Protein AF-A0A2E0SVT3-F1 (afdb_monomer_lite)

Secondary structure (DSSP, 8-state):
-HHHHHHHHHHHHHHHHHHHHHHHTT--HHHHHHHHTTT-TTSHHHHHHTT-SS--HHHHHHTTTT--HHHHHHHHHHHHHHHHHHHHT--HHHHHHHHHHHHHHHHHHHHHHHHHHHHHHHHHHHHHHHHHHHHHHHHHTT--HHHHHHHSHHHHHHHHHHHHHHHHHHHHHHHHHHHHHTS-S-TTHHHHHHHHHHHTT--HHHHHHHHHHHHHHTT----HHHHHHHHHHHHHHT--GGGG--

Radius of gyration: 25.55 Å; chains: 1; bounding box: 57×50×75 Å

Structure (mmCIF, N/CA/C/O backbone):
data_AF-A0A2E0SVT3-F1
#
_entry.id   AF-A0A2E0SVT3-F1
#
loop_
_atom_site.group_PDB
_atom_site.id
_atom_site.type_symbol
_atom_site.label_atom_id
_atom_site.label_alt_id
_atom_site.label_comp_id
_atom_site.label_asym_id
_atom_site.label_entity_id
_atom_site.label_seq_id
_atom_site.pdbx_PDB_ins_code
_atom_site.Cartn_x
_atom_site.Cartn_y
_atom_site.Cartn_z
_atom_site.occupancy
_atom_site.B_iso_or_equiv
_atom_site.auth_seq_id
_atom_site.auth_comp_id
_atom_site.auth_asym_id
_atom_site.auth_atom_id
_atom_site.pdbx_PDB_model_num
ATOM 1 N N . MET A 1 1 ? 10.324 8.791 -13.313 1.00 50.69 1 MET A N 1
ATOM 2 C CA . MET A 1 1 ? 9.414 7.624 -13.263 1.00 50.69 1 MET A CA 1
ATOM 3 C C . MET A 1 1 ? 9.771 6.632 -12.160 1.00 50.69 1 MET A C 1
ATOM 5 O O . MET A 1 1 ? 9.102 6.710 -11.150 1.00 50.69 1 MET A O 1
ATOM 9 N N . VAL A 1 2 ? 10.780 5.748 -12.261 1.00 57.44 2 VAL A N 1
ATOM 10 C CA . VAL A 1 2 ? 11.063 4.773 -11.163 1.00 57.44 2 VAL A CA 1
ATOM 11 C C . VAL A 1 2 ? 11.558 5.462 -9.882 1.00 57.44 2 VAL A C 1
ATOM 13 O O . VAL A 1 2 ? 11.079 5.162 -8.802 1.00 57.44 2 VAL A O 1
ATOM 16 N N . THR A 1 3 ? 12.434 6.458 -10.006 1.00 61.28 3 THR A N 1
ATOM 17 C CA . THR A 1 3 ? 12.959 7.224 -8.861 1.00 61.28 3 THR A CA 1
ATOM 18 C C . THR A 1 3 ? 11.880 8.058 -8.156 1.00 61.28 3 THR A C 1
ATOM 20 O O . THR A 1 3 ? 11.953 8.276 -6.954 1.00 61.28 3 THR A O 1
ATOM 23 N N . GLU A 1 4 ? 10.863 8.506 -8.900 1.00 69.62 4 GLU A N 1
ATOM 24 C CA . GLU A 1 4 ? 9.715 9.240 -8.343 1.00 69.62 4 GLU A CA 1
ATOM 25 C C . GLU A 1 4 ? 8.746 8.298 -7.621 1.00 69.62 4 GLU A C 1
ATOM 27 O O . GLU A 1 4 ? 8.218 8.664 -6.576 1.00 69.62 4 GLU A O 1
ATOM 32 N N . ALA A 1 5 ? 8.551 7.078 -8.135 1.00 72.19 5 ALA A N 1
ATOM 33 C CA . ALA A 1 5 ? 7.704 6.074 -7.496 1.00 72.19 5 ALA A CA 1
ATOM 34 C C . ALA A 1 5 ? 8.259 5.674 -6.118 1.00 72.19 5 ALA A C 1
ATOM 36 O O . ALA A 1 5 ? 7.537 5.796 -5.127 1.00 72.19 5 ALA A O 1
ATOM 37 N N . GLY A 1 6 ? 9.552 5.346 -6.026 1.00 79.00 6 GLY A N 1
ATOM 38 C CA . GLY A 1 6 ? 10.167 4.907 -4.769 1.00 79.00 6 GLY A CA 1
ATOM 39 C C . GLY A 1 6 ? 10.184 6.00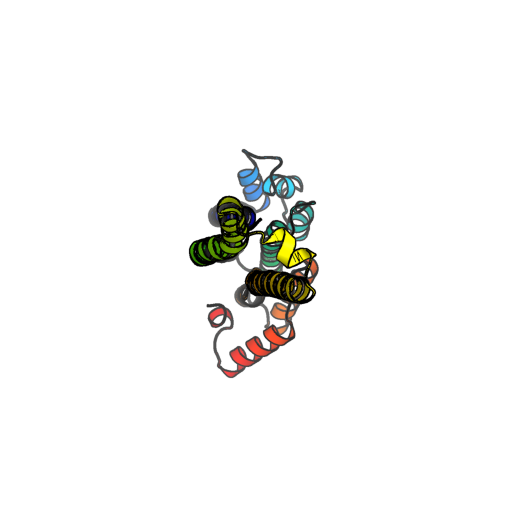3 -3.708 1.00 79.00 6 GLY A C 1
ATOM 40 O O . GLY A 1 6 ? 9.830 5.759 -2.557 1.00 79.00 6 GLY A O 1
ATOM 41 N N . ALA A 1 7 ? 10.498 7.240 -4.111 1.00 84.75 7 ALA A N 1
ATOM 42 C CA . ALA A 1 7 ? 10.434 8.399 -3.222 1.00 84.75 7 ALA A CA 1
ATOM 43 C C . ALA A 1 7 ? 9.003 8.670 -2.727 1.00 84.75 7 ALA A C 1
ATOM 45 O O . ALA A 1 7 ? 8.804 9.012 -1.563 1.00 84.75 7 ALA A O 1
ATOM 46 N N . SER A 1 8 ? 7.996 8.485 -3.589 1.00 86.88 8 SER A N 1
ATOM 47 C CA . SER A 1 8 ? 6.601 8.632 -3.180 1.00 86.88 8 SER A CA 1
ATOM 48 C C . SER A 1 8 ? 6.160 7.541 -2.201 1.00 86.88 8 SER A C 1
ATOM 50 O O . SER A 1 8 ? 5.435 7.836 -1.256 1.00 86.88 8 SER A O 1
ATOM 52 N N . LEU A 1 9 ? 6.607 6.293 -2.377 1.00 88.56 9 LEU A N 1
ATOM 53 C CA . LEU A 1 9 ? 6.302 5.191 -1.461 1.00 88.56 9 LEU A CA 1
ATOM 54 C C . LEU A 1 9 ? 6.908 5.423 -0.075 1.00 88.56 9 LEU A C 1
ATOM 56 O O . LEU A 1 9 ? 6.194 5.260 0.911 1.00 88.56 9 LEU A O 1
ATOM 60 N N . ASP A 1 10 ? 8.166 5.871 -0.002 1.00 90.75 10 ASP A N 1
ATOM 61 C CA . ASP A 1 10 ? 8.808 6.249 1.265 1.00 90.75 10 ASP A CA 1
ATOM 62 C C . ASP A 1 10 ? 8.031 7.382 1.965 1.00 90.75 10 ASP A C 1
ATOM 64 O O . ASP A 1 10 ? 7.743 7.288 3.158 1.00 90.75 10 ASP A O 1
ATOM 68 N N . ALA A 1 1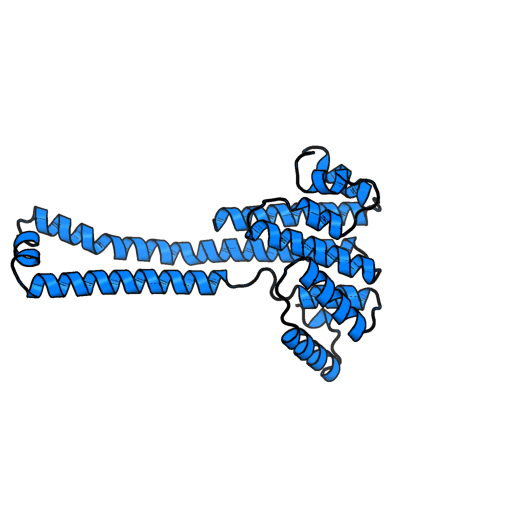1 ? 7.608 8.416 1.227 1.00 91.62 11 ALA A N 1
ATOM 69 C CA . ALA A 1 11 ? 6.821 9.516 1.792 1.00 91.62 11 ALA A CA 1
ATOM 70 C C . ALA A 1 11 ? 5.446 9.055 2.315 1.00 91.62 11 ALA A C 1
ATOM 72 O O . ALA A 1 11 ? 4.990 9.494 3.372 1.00 91.62 11 ALA A O 1
ATOM 73 N N . HIS A 1 12 ? 4.776 8.148 1.597 1.00 93.06 12 HIS A N 1
ATOM 74 C CA . HIS A 1 12 ? 3.520 7.554 2.056 1.00 93.06 12 HIS A CA 1
ATOM 75 C C . HIS A 1 12 ? 3.726 6.641 3.270 1.00 93.06 12 HIS A C 1
ATOM 77 O O . HIS A 1 12 ? 2.900 6.666 4.180 1.00 93.06 12 HIS A O 1
ATOM 83 N N . ALA A 1 13 ? 4.813 5.868 3.313 1.00 94.12 13 ALA A N 1
ATOM 84 C CA . ALA A 1 13 ? 5.158 5.042 4.463 1.00 94.12 13 ALA A CA 1
ATOM 85 C C . ALA A 1 13 ? 5.383 5.894 5.717 1.00 94.12 13 ALA A C 1
ATOM 87 O O . ALA A 1 13 ? 4.801 5.595 6.757 1.00 94.12 13 ALA A O 1
ATOM 88 N N . GLU A 1 14 ? 6.150 6.983 5.608 1.00 95.38 14 GLU A N 1
ATOM 89 C CA . GLU A 1 14 ? 6.385 7.912 6.719 1.00 95.38 14 GLU A CA 1
ATOM 90 C C . GLU A 1 14 ? 5.072 8.535 7.214 1.00 95.38 14 GLU A C 1
ATOM 92 O O . GLU A 1 14 ? 4.810 8.587 8.416 1.00 95.38 14 GLU A O 1
ATOM 97 N N . LEU A 1 15 ? 4.207 8.971 6.292 1.00 96.00 15 LEU A N 1
ATOM 98 C CA . LEU A 1 15 ? 2.899 9.521 6.638 1.00 96.00 15 LEU A CA 1
ATOM 99 C C . LEU A 1 15 ? 2.044 8.510 7.418 1.00 96.00 15 LEU A C 1
ATOM 101 O O . LEU A 1 15 ? 1.464 8.856 8.449 1.00 96.00 15 LEU A O 1
ATOM 105 N N . VAL A 1 16 ? 1.948 7.274 6.919 1.00 96.56 16 VAL A N 1
ATOM 106 C CA . VAL A 1 16 ? 1.142 6.208 7.532 1.00 96.56 16 VAL A CA 1
ATOM 107 C C . VAL A 1 16 ? 1.723 5.786 8.883 1.00 96.56 16 VAL A C 1
ATOM 109 O O . VAL A 1 16 ? 0.965 5.570 9.827 1.00 96.56 16 VAL A O 1
ATOM 112 N N . GLU A 1 17 ? 3.047 5.726 9.012 1.00 97.25 17 GLU A N 1
ATOM 113 C CA . GLU A 1 17 ? 3.732 5.450 10.276 1.00 97.25 17 GLU A CA 1
ATOM 114 C C . GLU A 1 17 ? 3.447 6.532 11.316 1.00 97.25 17 GLU A C 1
ATOM 116 O O . GLU A 1 17 ? 3.012 6.225 12.424 1.00 97.25 17 GLU A O 1
ATOM 121 N N . ARG A 1 18 ? 3.625 7.809 10.963 1.00 97.38 18 ARG A N 1
ATOM 122 C CA . ARG A 1 18 ? 3.340 8.919 11.881 1.00 97.38 18 ARG A CA 1
ATOM 123 C C . ARG A 1 18 ? 1.870 8.925 12.297 1.00 97.38 18 ARG A C 1
ATOM 125 O O . ARG A 1 18 ? 1.566 9.173 13.460 1.00 97.38 18 ARG A O 1
ATOM 132 N N . LEU A 1 19 ? 0.958 8.604 11.378 1.00 97.12 19 LEU A N 1
ATOM 133 C CA . LEU A 1 19 ? -0.459 8.431 11.691 1.00 97.12 19 LEU A CA 1
ATOM 134 C C . LEU A 1 19 ? -0.691 7.293 12.690 1.00 97.12 19 LEU A C 1
ATOM 136 O O . LEU A 1 19 ? -1.421 7.485 13.660 1.00 97.12 19 LEU A O 1
ATOM 140 N N . ALA A 1 20 ? -0.060 6.136 12.482 1.00 97.06 20 ALA A N 1
ATOM 141 C CA . ALA A 1 20 ? -0.138 5.006 13.400 1.00 97.06 20 ALA A CA 1
ATOM 142 C C . ALA A 1 20 ? 0.357 5.384 14.804 1.00 97.06 20 ALA A C 1
ATOM 144 O O . ALA A 1 20 ? -0.358 5.145 15.775 1.00 97.06 20 ALA A O 1
ATOM 145 N N . VAL A 1 21 ? 1.507 6.060 14.899 1.00 98.06 21 VAL A N 1
ATOM 146 C CA . VAL A 1 21 ? 2.092 6.539 16.164 1.00 98.06 21 VAL A CA 1
ATOM 147 C C . VAL A 1 21 ? 1.150 7.497 16.898 1.00 98.06 21 VAL A C 1
ATOM 149 O O . VAL A 1 21 ? 0.951 7.368 18.104 1.00 98.06 21 VAL A O 1
ATOM 152 N N . LEU A 1 22 ? 0.527 8.445 16.192 1.00 97.19 22 LEU A N 1
ATOM 153 C CA . LEU A 1 22 ? -0.417 9.384 16.808 1.00 97.19 22 LEU A CA 1
ATOM 154 C C . LEU A 1 22 ? -1.678 8.676 17.325 1.00 97.19 22 LEU A C 1
ATOM 156 O O . LEU A 1 22 ? -2.169 8.997 18.408 1.00 97.19 22 LEU A O 1
ATOM 160 N N . LEU A 1 23 ? -2.198 7.702 16.576 1.00 96.25 23 LEU A N 1
ATOM 161 C CA . LEU A 1 23 ? -3.344 6.898 17.009 1.00 96.25 23 LEU A CA 1
ATOM 162 C C . LEU A 1 23 ? -2.990 6.006 18.206 1.00 96.25 23 LEU A C 1
ATOM 164 O O . LEU A 1 23 ? -3.800 5.864 19.120 1.00 96.25 23 LEU A O 1
ATOM 168 N N . GLU A 1 24 ? -1.784 5.438 18.229 1.00 96.12 24 GLU A N 1
ATOM 169 C CA . GLU A 1 24 ? -1.269 4.651 19.354 1.00 96.12 24 GLU A CA 1
ATOM 170 C C . GLU A 1 24 ? -1.084 5.508 20.612 1.00 96.12 24 GLU A C 1
ATOM 172 O O . GLU A 1 24 ? -1.413 5.077 21.715 1.00 96.12 24 GLU A O 1
ATOM 177 N N . ALA A 1 25 ? -0.673 6.768 20.443 1.00 96.62 25 ALA A N 1
ATOM 178 C CA . ALA A 1 25 ? -0.637 7.769 21.508 1.00 96.62 25 ALA A CA 1
ATOM 179 C C . ALA A 1 25 ? -2.037 8.218 21.988 1.00 96.62 25 ALA A C 1
ATOM 181 O O . ALA A 1 25 ? -2.144 9.036 22.903 1.00 96.62 25 ALA A O 1
ATOM 182 N N . GLY A 1 26 ? -3.116 7.694 21.395 1.00 94.88 26 GLY A N 1
ATOM 183 C CA . GLY A 1 26 ? -4.496 7.936 21.812 1.00 94.88 26 GLY A CA 1
ATOM 184 C C . GLY A 1 26 ? -5.158 9.155 21.172 1.00 94.88 26 GLY A C 1
ATOM 185 O O . GLY A 1 26 ? -6.241 9.555 21.609 1.00 94.88 26 GLY A O 1
ATOM 186 N N . LEU A 1 27 ? -4.556 9.764 20.143 1.00 95.56 27 LEU A N 1
ATOM 187 C CA . LEU A 1 27 ? -5.220 10.845 19.418 1.00 95.56 27 LEU A CA 1
ATOM 188 C C . LEU A 1 27 ? -6.414 10.299 18.627 1.00 95.56 27 LEU A C 1
ATOM 190 O O . LEU A 1 27 ? -6.341 9.265 17.966 1.00 95.56 27 LEU A O 1
ATOM 194 N N . ALA A 1 28 ? -7.516 11.052 18.630 1.00 93.25 28 ALA A N 1
ATOM 195 C CA . ALA A 1 28 ? -8.640 10.769 17.746 1.00 93.25 28 ALA A CA 1
ATOM 196 C C . ALA A 1 28 ? -8.216 10.922 16.268 1.00 93.25 28 ALA A C 1
ATOM 198 O O . ALA A 1 28 ? -7.446 11.839 15.960 1.00 93.25 28 ALA A O 1
ATOM 199 N N . PRO A 1 29 ? -8.762 10.127 15.328 1.00 93.19 29 PRO A N 1
ATOM 200 C CA . PRO A 1 29 ? -8.335 10.148 13.929 1.00 93.19 29 PRO A CA 1
ATOM 201 C C . PRO A 1 29 ? -8.303 11.532 13.276 1.00 93.19 29 PRO A C 1
ATOM 203 O O . PRO A 1 29 ? -7.299 11.902 12.675 1.00 93.19 29 PRO A O 1
ATOM 206 N N . GLY A 1 30 ? -9.351 12.347 13.436 1.00 93.69 30 GLY A N 1
ATOM 207 C CA . GLY A 1 30 ? -9.354 13.705 12.884 1.00 93.69 30 GLY A CA 1
ATOM 208 C C . GLY A 1 30 ? -8.312 14.635 13.512 1.00 93.69 30 GLY A C 1
ATOM 209 O O . GLY A 1 30 ? -7.825 15.541 12.843 1.00 93.69 30 GLY A O 1
ATOM 210 N N . ALA A 1 31 ? -7.939 14.422 14.779 1.00 94.56 31 ALA A N 1
ATOM 211 C CA . ALA A 1 31 ? -6.858 15.174 15.415 1.00 94.56 31 ALA A CA 1
ATOM 212 C C . ALA A 1 31 ? -5.488 14.737 14.883 1.00 94.56 31 ALA A C 1
ATOM 214 O O . ALA A 1 31 ? -4.680 15.600 14.560 1.00 94.56 31 ALA A O 1
ATOM 215 N N . ALA A 1 32 ? -5.270 13.430 14.712 1.00 95.62 32 ALA A N 1
ATOM 216 C CA . ALA A 1 32 ? -4.037 12.900 14.140 1.00 95.62 32 ALA A CA 1
ATOM 217 C C . ALA A 1 32 ? -3.800 13.421 12.710 1.00 95.62 32 ALA A C 1
ATOM 219 O O . ALA A 1 32 ? -2.716 13.900 12.399 1.00 95.62 32 ALA A O 1
ATOM 220 N N . TRP A 1 33 ? -4.831 13.432 11.858 1.00 95.81 33 TRP A N 1
ATOM 221 C CA . TRP A 1 33 ? -4.725 13.999 10.509 1.00 95.81 33 TRP A CA 1
ATOM 222 C C . TRP A 1 33 ? -4.438 15.506 10.503 1.00 95.81 33 TRP A C 1
ATOM 224 O O . TRP A 1 33 ? -3.635 15.964 9.691 1.00 95.81 33 TRP A O 1
ATOM 234 N N . ARG A 1 34 ? -5.045 16.278 11.418 1.00 94.75 34 ARG A N 1
ATOM 235 C CA . ARG A 1 34 ? -4.737 17.711 11.567 1.00 94.75 34 ARG A CA 1
ATOM 236 C C . ARG A 1 34 ? -3.288 17.942 11.973 1.00 94.75 34 ARG A C 1
ATOM 238 O O . ARG A 1 34 ? -2.645 18.804 11.384 1.00 94.75 34 ARG A O 1
ATOM 245 N N . GLU A 1 35 ? -2.785 17.153 12.917 1.00 95.44 35 GLU A N 1
ATOM 246 C CA . GLU A 1 35 ? -1.394 17.224 13.366 1.00 95.44 35 GLU A CA 1
ATOM 247 C C . GLU A 1 35 ? -0.422 16.960 12.208 1.00 95.44 35 GLU A C 1
ATOM 249 O O . GLU A 1 35 ? 0.498 17.737 11.970 1.00 95.44 35 GLU A O 1
ATOM 254 N N . LEU A 1 36 ? -0.680 15.928 11.397 1.00 94.81 36 LEU A N 1
ATOM 255 C CA . LEU A 1 36 ? 0.136 15.618 10.214 1.00 94.81 36 LEU A CA 1
ATOM 256 C C . LEU A 1 36 ? 0.087 16.705 9.134 1.00 94.81 36 LEU A C 1
ATOM 258 O O . LEU A 1 36 ? 1.013 16.819 8.336 1.00 94.81 36 LEU A O 1
ATOM 262 N N . SER A 1 37 ? -0.990 17.489 9.090 1.00 95.31 37 SER A N 1
ATOM 263 C CA . SER A 1 37 ? -1.167 18.577 8.125 1.00 95.31 37 SER A CA 1
ATOM 264 C C . SER A 1 37 ? -0.645 19.935 8.595 1.00 95.31 37 SER A C 1
ATOM 266 O O . SER A 1 37 ? -0.706 20.885 7.819 1.00 95.31 37 SER A O 1
ATOM 268 N N . PHE A 1 38 ? -0.154 20.046 9.836 1.00 91.88 38 PHE A N 1
ATOM 269 C CA . PHE A 1 38 ? 0.149 21.334 10.469 1.00 91.88 38 PHE A CA 1
ATOM 270 C C . PHE A 1 38 ? 1.133 22.186 9.652 1.00 91.88 38 PHE A C 1
ATOM 272 O O . PHE A 1 38 ? 0.842 23.342 9.352 1.00 91.88 38 PHE A O 1
ATOM 279 N N . ASP A 1 39 ? 2.246 21.589 9.216 1.00 91.12 39 ASP A N 1
ATOM 280 C CA . ASP A 1 39 ? 3.270 22.272 8.411 1.00 91.12 39 ASP A CA 1
ATOM 281 C C . ASP A 1 39 ? 2.933 22.327 6.910 1.00 91.12 39 ASP A C 1
ATOM 283 O O . ASP A 1 39 ? 3.550 23.080 6.155 1.00 91.12 39 ASP A O 1
ATOM 287 N N . ALA A 1 40 ? 1.961 21.530 6.451 1.00 90.88 40 ALA A N 1
ATOM 288 C CA . ALA A 1 40 ? 1.607 21.408 5.038 1.00 90.88 40 ALA A CA 1
ATOM 289 C C . ALA A 1 40 ? 0.084 21.245 4.839 1.00 90.88 40 ALA A C 1
ATOM 291 O O . ALA A 1 40 ? -0.389 20.137 4.554 1.00 90.88 40 ALA A O 1
ATOM 292 N N . PRO A 1 41 ? -0.701 22.336 4.936 1.00 90.12 41 PRO A N 1
ATOM 293 C CA . PRO A 1 41 ? -2.163 22.289 4.823 1.00 90.12 41 PRO A CA 1
ATOM 294 C C . PRO A 1 41 ? -2.668 21.835 3.446 1.00 90.12 41 PRO A C 1
ATOM 296 O O . PRO A 1 41 ? -3.731 21.230 3.349 1.00 90.12 41 PRO A O 1
ATOM 299 N N . ASP A 1 42 ? -1.891 22.074 2.388 1.00 89.56 42 ASP A N 1
ATOM 300 C CA . ASP A 1 42 ? -2.225 21.664 1.015 1.00 89.56 42 ASP A CA 1
ATOM 301 C C . ASP A 1 42 ? -1.782 20.219 0.694 1.00 89.56 42 ASP A C 1
ATOM 303 O O . ASP A 1 42 ? -1.939 19.732 -0.429 1.00 89.56 42 ASP A O 1
ATOM 307 N N . SER A 1 43 ? -1.205 19.509 1.670 1.00 91.25 43 SER A N 1
ATOM 308 C CA . SER A 1 43 ? -0.790 18.112 1.515 1.00 91.25 43 SER A CA 1
ATOM 309 C C . SER A 1 43 ? -1.983 17.151 1.470 1.00 91.25 43 SER A C 1
ATOM 311 O O . SER A 1 43 ? -3.120 17.500 1.790 1.00 91.25 43 SER A O 1
ATOM 313 N N . PHE A 1 44 ? -1.720 15.882 1.136 1.00 92.62 44 PHE A N 1
ATOM 314 C CA . PHE A 1 44 ? -2.730 14.824 1.245 1.00 92.62 44 PHE A CA 1
ATOM 315 C C . PHE A 1 44 ? -3.364 14.770 2.645 1.00 92.62 44 PHE A C 1
ATOM 317 O O . PHE A 1 44 ? -4.585 14.687 2.756 1.00 92.62 44 PHE A O 1
ATOM 324 N N . ALA A 1 45 ? -2.555 14.891 3.704 1.00 93.62 45 ALA A N 1
ATOM 325 C CA . ALA A 1 45 ? -3.043 14.901 5.079 1.00 93.62 45 ALA A CA 1
ATOM 326 C C . ALA A 1 45 ? -3.988 16.079 5.348 1.00 93.62 45 ALA A C 1
ATOM 328 O O . ALA A 1 45 ? -5.024 15.899 5.987 1.00 93.62 45 ALA A O 1
ATOM 329 N N . GLY A 1 46 ? -3.675 17.261 4.812 1.00 92.62 46 GLY A N 1
ATOM 330 C CA . GLY A 1 46 ? -4.519 18.445 4.952 1.00 92.62 46 GLY A CA 1
ATOM 331 C C . GLY A 1 46 ? -5.858 18.319 4.232 1.00 92.62 46 GLY A C 1
ATOM 332 O O . GLY A 1 46 ? -6.896 18.642 4.808 1.00 92.62 46 GLY A O 1
ATOM 333 N N . LEU A 1 47 ? -5.873 17.726 3.034 1.00 92.94 47 LEU A N 1
ATOM 334 C CA . LEU A 1 47 ? -7.115 17.413 2.316 1.00 92.94 47 LEU A CA 1
ATOM 335 C C . LEU A 1 47 ? -8.007 16.431 3.095 1.00 92.94 47 LEU A C 1
ATOM 337 O O . LEU A 1 47 ? -9.227 16.596 3.125 1.00 92.94 47 LEU A O 1
ATOM 341 N N . VAL A 1 48 ? -7.419 15.431 3.763 1.00 93.69 48 VAL A N 1
ATOM 342 C CA . VAL A 1 48 ? -8.169 14.504 4.631 1.00 93.69 48 VAL A CA 1
ATOM 343 C C . VAL A 1 48 ? -8.664 15.210 5.901 1.00 93.69 48 VAL A C 1
ATOM 345 O O . VAL A 1 48 ? -9.813 15.017 6.310 1.00 93.69 48 VAL A O 1
ATOM 348 N N . ALA A 1 49 ? -7.835 16.059 6.511 1.00 92.75 49 ALA A N 1
ATOM 349 C CA . ALA A 1 49 ? -8.161 16.797 7.730 1.00 92.75 49 ALA A CA 1
ATOM 350 C C . ALA A 1 49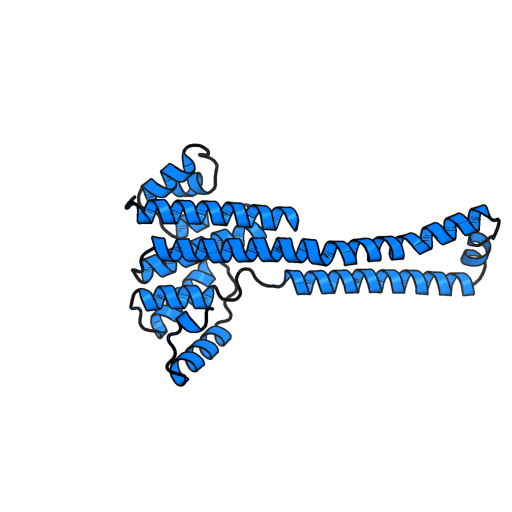 ? -9.263 17.855 7.522 1.00 92.75 49 ALA A C 1
ATOM 352 O O . ALA A 1 49 ? -10.085 18.077 8.416 1.00 92.75 49 ALA A O 1
ATOM 353 N N . ALA A 1 50 ? -9.324 18.474 6.338 1.00 88.94 50 ALA A N 1
ATOM 354 C CA . ALA A 1 50 ? -10.288 19.522 5.999 1.00 88.94 50 ALA A CA 1
ATOM 355 C C . ALA A 1 50 ? -11.755 19.066 6.097 1.00 88.94 50 ALA A C 1
ATOM 357 O O . ALA A 1 50 ? -12.648 19.883 6.312 1.00 88.94 50 ALA A O 1
ATOM 358 N N . GLY A 1 51 ? -12.020 17.761 5.989 1.00 80.12 51 GLY A N 1
ATOM 359 C CA . GLY A 1 51 ? -13.374 17.216 6.096 1.00 80.12 51 GLY A CA 1
ATOM 360 C C . GLY A 1 51 ? -13.926 17.098 7.524 1.00 80.12 51 GLY A C 1
ATOM 361 O O . GLY A 1 51 ? -15.051 16.632 7.688 1.00 80.12 51 GLY A O 1
ATOM 362 N N . GLY A 1 52 ? -13.172 17.496 8.555 1.00 81.62 52 GLY A N 1
ATOM 363 C CA . GLY A 1 52 ? -13.644 17.548 9.942 1.00 81.62 52 GLY A CA 1
ATOM 364 C C . GLY A 1 52 ? -13.157 16.401 10.834 1.00 81.62 52 GLY A C 1
ATOM 365 O O . GLY A 1 52 ? -12.251 15.648 10.487 1.00 81.62 52 GLY A O 1
ATOM 366 N N . ALA A 1 53 ? -13.745 16.294 12.032 1.00 78.44 53 ALA A N 1
ATOM 367 C CA . ALA A 1 53 ? -13.239 15.432 13.109 1.00 78.44 53 ALA A CA 1
ATOM 368 C C . ALA A 1 53 ? -13.395 13.922 12.849 1.00 78.44 53 ALA A C 1
ATOM 370 O O . ALA A 1 53 ? -12.564 13.133 13.295 1.00 78.44 53 ALA A O 1
ATOM 371 N N . GLU A 1 54 ? -14.444 13.517 12.137 1.00 86.81 54 GLU A N 1
ATOM 372 C CA . GLU A 1 54 ? -14.742 12.111 11.865 1.00 86.81 54 GLU A CA 1
ATOM 373 C C . GLU A 1 54 ? -14.202 11.732 10.490 1.00 86.81 54 GLU A C 1
ATOM 375 O O . GLU A 1 54 ? -14.705 12.239 9.492 1.00 86.81 54 GLU A O 1
ATOM 380 N N . VAL A 1 55 ? -13.152 10.908 10.425 1.00 91.06 55 VAL A N 1
ATOM 381 C CA . VAL A 1 55 ? -12.461 10.550 9.174 1.00 91.06 55 VAL A CA 1
ATOM 382 C C . VAL A 1 55 ? -12.906 9.173 8.688 1.00 91.06 55 VAL A C 1
ATOM 384 O O . VAL A 1 55 ? -12.773 8.184 9.407 1.00 91.06 55 VAL A O 1
ATOM 387 N N . SER A 1 56 ? -13.395 9.114 7.448 1.00 91.19 56 SER A N 1
ATOM 388 C CA . SER A 1 56 ? -13.827 7.889 6.769 1.00 91.19 56 SER A CA 1
ATOM 389 C C . SER A 1 56 ? -12.890 7.510 5.619 1.00 91.19 56 SER A C 1
ATOM 391 O O . SER A 1 56 ? -12.187 8.361 5.069 1.00 91.19 56 SER A O 1
ATOM 393 N N . ALA A 1 57 ? -12.928 6.240 5.206 1.00 90.75 57 ALA A N 1
ATOM 394 C CA . ALA A 1 57 ? -12.187 5.761 4.038 1.00 90.75 57 ALA A CA 1
ATOM 395 C C . ALA A 1 57 ? -12.579 6.506 2.746 1.00 90.75 57 ALA A C 1
ATOM 397 O O . ALA A 1 57 ? -11.706 6.851 1.953 1.00 90.75 57 ALA A O 1
ATOM 398 N N . ASP A 1 58 ? -13.861 6.855 2.578 1.00 90.94 58 ASP A N 1
ATOM 399 C CA . ASP A 1 58 ? -14.340 7.673 1.451 1.00 90.94 58 ASP A CA 1
ATOM 400 C C . ASP A 1 58 ? -13.629 9.024 1.373 1.00 90.94 58 ASP A C 1
ATOM 402 O O . ASP A 1 58 ? -13.313 9.511 0.288 1.00 90.94 58 ASP A O 1
ATOM 406 N N . ARG A 1 59 ? -13.333 9.628 2.529 1.00 91.25 59 ARG A N 1
ATOM 407 C CA . ARG A 1 59 ? -12.599 10.892 2.582 1.00 91.25 59 ARG A CA 1
ATOM 408 C C . ARG A 1 59 ? -11.137 10.716 2.190 1.00 91.25 59 ARG A C 1
ATOM 410 O O . ARG A 1 59 ? -10.609 11.545 1.454 1.00 91.25 59 ARG A O 1
ATOM 417 N N . VAL A 1 60 ? -10.503 9.636 2.645 1.00 92.50 60 VAL A N 1
ATOM 418 C CA . VAL A 1 60 ? -9.134 9.276 2.245 1.00 92.50 60 VAL A CA 1
ATOM 419 C C . VAL A 1 60 ? -9.063 9.083 0.722 1.00 92.50 60 VAL A C 1
ATOM 421 O O . VAL A 1 60 ? -8.147 9.596 0.083 1.00 92.50 60 VAL A O 1
ATOM 424 N N . LEU A 1 61 ? -10.072 8.443 0.115 1.00 91.69 61 LEU A N 1
ATOM 425 C CA . LEU A 1 61 ? -10.181 8.306 -1.344 1.00 91.69 61 LEU A CA 1
ATOM 426 C C . LEU A 1 61 ? -10.450 9.639 -2.055 1.00 91.69 61 LEU A C 1
ATOM 428 O O . LEU A 1 61 ? -9.843 9.912 -3.090 1.00 91.69 61 LEU A O 1
ATOM 432 N N . ALA A 1 62 ? -11.330 10.488 -1.520 1.00 90.94 62 ALA A N 1
ATOM 433 C CA . ALA A 1 62 ? -11.633 11.794 -2.106 1.00 90.94 62 ALA A CA 1
ATOM 434 C C . ALA A 1 62 ? -10.404 12.721 -2.125 1.00 90.94 62 ALA A C 1
ATOM 436 O O . ALA A 1 62 ? -10.206 13.473 -3.080 1.00 90.94 62 ALA A O 1
ATOM 437 N N . ALA A 1 63 ? -9.537 12.618 -1.114 1.00 91.62 63 ALA A N 1
ATOM 438 C CA . ALA A 1 63 ? -8.308 13.397 -1.012 1.00 91.62 63 ALA A CA 1
ATOM 439 C C . ALA A 1 63 ? -7.244 13.032 -2.065 1.00 91.62 63 ALA A C 1
ATOM 441 O O . ALA A 1 63 ? -6.281 13.783 -2.219 1.00 91.62 63 ALA A O 1
ATOM 442 N N . LEU A 1 64 ? -7.397 11.924 -2.811 1.00 89.94 64 LEU A N 1
ATOM 443 C CA . LEU A 1 64 ? -6.433 11.467 -3.825 1.00 89.94 64 LEU A CA 1
ATOM 444 C C . LEU A 1 64 ? -6.240 12.448 -4.989 1.00 89.94 64 LEU A C 1
ATOM 446 O O . LEU A 1 64 ? -5.130 12.518 -5.522 1.00 89.94 64 LEU A O 1
ATOM 450 N N . GLY A 1 65 ? -7.272 13.207 -5.372 1.00 85.56 65 GLY A N 1
ATOM 451 C CA . GLY A 1 65 ? -7.209 14.174 -6.476 1.00 85.56 65 GLY A CA 1
ATOM 452 C C . GLY A 1 65 ? -6.663 13.593 -7.794 1.00 85.56 65 GLY A C 1
ATOM 453 O O . GLY A 1 65 ? -6.811 12.403 -8.082 1.00 85.56 65 GLY A O 1
ATOM 454 N N . GLU A 1 66 ? -5.992 14.432 -8.592 1.00 81.88 66 GLU A N 1
ATOM 455 C CA . GLU A 1 66 ? -5.368 14.052 -9.874 1.00 81.88 66 GLU A CA 1
ATOM 456 C C . GLU A 1 66 ? -3.892 13.613 -9.745 1.00 81.88 66 GLU A C 1
ATOM 458 O O . GLU A 1 66 ? -3.054 13.927 -10.588 1.00 81.88 66 GLU A O 1
ATOM 463 N N . ARG A 1 67 ? -3.540 12.868 -8.690 1.00 83.44 67 ARG A N 1
ATOM 464 C CA . ARG A 1 67 ? -2.165 12.357 -8.498 1.00 83.44 67 ARG A CA 1
ATOM 465 C C . ARG A 1 67 ? -1.761 11.309 -9.544 1.00 83.44 67 ARG A C 1
ATOM 467 O O . ARG A 1 67 ? -2.647 10.642 -10.074 1.00 83.44 67 ARG A O 1
ATOM 474 N N . PRO A 1 68 ? -0.464 11.084 -9.826 1.00 78.88 68 PRO A N 1
ATOM 475 C CA . PRO A 1 68 ? 0.013 9.983 -10.672 1.00 78.88 68 PRO A CA 1
ATOM 476 C C . PRO A 1 68 ? -0.503 8.604 -10.227 1.00 78.88 68 PRO A C 1
ATOM 478 O O . PRO A 1 68 ? -0.778 8.376 -9.054 1.00 78.88 68 PRO A O 1
ATOM 481 N N . SER A 1 69 ? -0.626 7.644 -11.152 1.00 75.31 69 SER A N 1
ATOM 482 C CA . SER A 1 69 ? -1.212 6.327 -10.842 1.00 75.31 69 SER A CA 1
ATOM 483 C C . SER A 1 69 ? -0.481 5.555 -9.746 1.00 75.31 69 SER A C 1
ATOM 485 O O . SER A 1 69 ? -1.152 4.963 -8.911 1.00 75.31 69 SER A O 1
ATOM 487 N N . ALA A 1 70 ? 0.854 5.600 -9.728 1.00 71.81 70 ALA A N 1
ATOM 488 C CA . ALA A 1 70 ? 1.664 4.899 -8.733 1.00 71.81 70 ALA A CA 1
ATOM 489 C C . ALA A 1 70 ? 1.413 5.431 -7.310 1.00 71.81 70 ALA A C 1
ATOM 491 O O . ALA A 1 70 ? 1.174 4.651 -6.396 1.00 71.81 70 ALA A O 1
ATOM 492 N N . GLU A 1 71 ? 1.363 6.756 -7.148 1.00 79.12 71 GLU A N 1
ATOM 493 C CA . GLU A 1 71 ? 1.056 7.410 -5.867 1.00 79.12 71 GLU A CA 1
ATOM 494 C C . GLU A 1 71 ? -0.372 7.135 -5.396 1.00 79.12 71 GLU A C 1
ATOM 496 O O . GLU A 1 71 ? -0.644 7.015 -4.203 1.00 79.12 71 GLU A O 1
ATOM 501 N N . ARG A 1 72 ? -1.318 7.036 -6.336 1.00 85.06 72 ARG A N 1
ATOM 502 C CA . ARG A 1 72 ? -2.709 6.743 -5.988 1.00 85.06 72 ARG A CA 1
ATOM 503 C C . ARG A 1 72 ? -2.861 5.343 -5.414 1.00 85.06 72 ARG A C 1
ATOM 505 O O . ARG A 1 72 ? -3.703 5.172 -4.545 1.00 85.06 72 ARG A O 1
ATOM 512 N N . ASP A 1 73 ? -2.103 4.356 -5.882 1.00 87.31 73 ASP A N 1
ATOM 513 C CA . ASP A 1 73 ? -2.305 2.963 -5.474 1.00 87.31 73 ASP A CA 1
ATOM 514 C C . ASP A 1 73 ? -1.876 2.702 -4.017 1.00 87.31 73 ASP A C 1
ATOM 516 O O . ASP A 1 73 ? -2.601 2.018 -3.293 1.00 87.31 73 ASP A O 1
ATOM 520 N N . SER A 1 74 ? -0.790 3.317 -3.531 1.00 88.88 74 SER A N 1
ATOM 521 C CA . SER A 1 74 ? -0.400 3.249 -2.108 1.00 88.88 74 SER A CA 1
ATOM 522 C C . SER A 1 74 ? -1.418 3.934 -1.189 1.00 88.88 74 SER A C 1
ATOM 524 O O . SER A 1 74 ? -1.792 3.399 -0.147 1.00 88.88 74 SER A O 1
ATOM 526 N N . LEU A 1 75 ? -1.935 5.097 -1.590 1.00 91.69 75 LEU A N 1
ATOM 527 C CA . LEU A 1 75 ? -2.957 5.822 -0.829 1.00 91.69 75 LEU A CA 1
ATOM 528 C C . LEU A 1 75 ? -4.345 5.154 -0.904 1.00 91.69 75 LEU A C 1
ATOM 530 O O . LEU A 1 75 ? -5.132 5.225 0.040 1.00 91.69 75 LEU A O 1
ATOM 534 N N . ARG A 1 76 ? -4.650 4.453 -2.000 1.00 92.44 76 ARG A N 1
ATOM 535 C CA . ARG A 1 76 ? -5.817 3.564 -2.110 1.00 92.44 76 ARG A CA 1
ATOM 536 C C . ARG A 1 76 ? -5.700 2.374 -1.168 1.00 92.44 76 ARG A C 1
ATOM 538 O O . ARG A 1 76 ? -6.699 2.006 -0.557 1.00 92.44 76 ARG A O 1
ATOM 545 N N . ALA A 1 77 ? -4.501 1.806 -1.018 1.00 91.56 77 ALA A N 1
ATOM 546 C CA . ALA A 1 77 ? -4.256 0.745 -0.046 1.00 91.56 77 ALA A CA 1
ATOM 547 C C . ALA A 1 77 ? -4.511 1.248 1.382 1.00 91.56 77 ALA A C 1
ATOM 549 O O . ALA A 1 77 ? -5.207 0.579 2.140 1.00 91.56 77 ALA A O 1
ATOM 550 N N . LEU A 1 78 ? -4.067 2.469 1.711 1.00 94.50 78 LEU A N 1
ATOM 551 C CA . LEU A 1 78 ? -4.407 3.133 2.974 1.00 94.50 78 LEU A CA 1
ATOM 552 C C . LEU A 1 78 ? -5.922 3.252 3.188 1.00 94.50 78 LEU A C 1
ATOM 554 O O . LEU A 1 78 ? -6.413 2.906 4.260 1.00 94.50 78 LEU A O 1
ATOM 558 N N . ALA A 1 79 ? -6.676 3.698 2.182 1.00 94.56 79 ALA A N 1
ATOM 559 C CA . ALA A 1 79 ? -8.130 3.794 2.295 1.00 94.56 79 ALA A CA 1
ATOM 560 C C . ALA A 1 79 ? -8.810 2.426 2.474 1.00 94.56 79 ALA A C 1
ATOM 562 O O . ALA A 1 79 ? -9.711 2.299 3.303 1.00 94.56 79 ALA A O 1
ATOM 563 N N . ALA A 1 80 ? -8.365 1.399 1.742 1.00 94.06 80 ALA A N 1
ATOM 564 C CA . ALA A 1 80 ? -8.885 0.038 1.872 1.00 94.06 80 ALA A CA 1
ATOM 565 C C . ALA A 1 80 ? -8.607 -0.539 3.270 1.00 94.06 80 ALA A C 1
ATOM 567 O O . ALA A 1 80 ? -9.504 -1.092 3.903 1.00 94.06 80 ALA A O 1
ATOM 568 N N . VAL A 1 81 ? -7.390 -0.341 3.786 1.00 94.00 81 VAL A N 1
ATOM 569 C CA . VAL A 1 81 ? -7.000 -0.723 5.150 1.00 94.00 81 VAL A CA 1
ATOM 570 C C . VAL A 1 81 ? -7.854 -0.010 6.190 1.00 94.00 81 VAL A C 1
ATOM 572 O O . VAL A 1 81 ? -8.383 -0.649 7.098 1.00 94.00 81 VAL A O 1
ATOM 575 N N . TRP A 1 82 ? -8.048 1.299 6.033 1.00 94.88 82 TRP A N 1
ATOM 576 C CA . TRP A 1 82 ? -8.893 2.088 6.922 1.00 94.88 82 TRP A CA 1
ATOM 577 C C . TRP A 1 82 ? -10.340 1.585 6.929 1.00 94.88 82 TRP A C 1
ATOM 579 O O . TRP A 1 82 ? -10.931 1.426 7.998 1.00 94.88 82 TRP A O 1
ATOM 589 N N . ARG A 1 83 ? -10.912 1.297 5.750 1.00 94.75 83 ARG A N 1
ATOM 590 C CA . ARG A 1 83 ? -12.269 0.748 5.612 1.00 94.75 83 ARG A CA 1
ATOM 591 C C . ARG A 1 83 ? -12.392 -0.584 6.338 1.00 94.75 83 ARG A C 1
ATOM 593 O O . ARG A 1 83 ? -13.233 -0.719 7.216 1.00 94.75 83 ARG A O 1
ATOM 600 N N . VAL A 1 84 ? -11.530 -1.544 6.014 1.00 94.25 84 VAL A N 1
ATOM 601 C CA . VAL A 1 84 ? -11.618 -2.893 6.585 1.00 94.25 84 VAL A CA 1
ATOM 602 C C . VAL A 1 84 ? -11.402 -2.871 8.097 1.00 94.25 84 VAL A C 1
ATOM 604 O O . VAL A 1 84 ? -12.146 -3.526 8.822 1.00 94.25 84 VAL A O 1
ATOM 607 N N . ALA A 1 85 ? -10.446 -2.083 8.597 1.00 93.00 85 ALA A N 1
ATOM 608 C CA . ALA A 1 85 ? -10.227 -1.949 10.033 1.00 93.00 85 ALA A CA 1
ATOM 609 C C . ALA A 1 85 ? -11.432 -1.320 10.749 1.00 93.00 85 ALA A C 1
ATOM 611 O O . ALA A 1 85 ? -11.824 -1.793 11.813 1.00 93.00 85 ALA A O 1
ATOM 612 N N . THR A 1 86 ? -12.054 -0.293 10.161 1.00 92.44 86 THR A N 1
ATOM 613 C CA . THR A 1 86 ? -13.239 0.353 10.750 1.00 92.44 86 THR A CA 1
ATOM 614 C C . THR A 1 86 ? -14.480 -0.540 10.714 1.00 92.44 86 THR A C 1
ATOM 616 O O . THR A 1 86 ? -15.184 -0.617 11.718 1.00 92.44 86 THR A O 1
ATOM 619 N N . GLU A 1 87 ? -14.726 -1.270 9.624 1.00 92.44 87 GLU A N 1
ATOM 620 C CA . GLU A 1 87 ? -15.855 -2.208 9.517 1.00 92.44 87 GLU A CA 1
ATOM 621 C C . GLU A 1 87 ? -15.696 -3.435 10.417 1.00 92.44 87 GLU A C 1
ATOM 623 O O . GLU A 1 87 ? -16.667 -3.896 11.019 1.00 92.44 87 GLU A O 1
ATOM 628 N N . ALA A 1 88 ? -14.469 -3.944 10.550 1.00 89.81 88 ALA A N 1
ATOM 629 C CA . ALA A 1 88 ? -14.168 -5.070 11.424 1.00 89.81 88 ALA A CA 1
ATOM 630 C C . ALA A 1 88 ? -13.998 -4.681 12.898 1.00 89.81 88 ALA A C 1
ATOM 632 O O . ALA A 1 88 ? -13.878 -5.567 13.738 1.00 89.81 88 ALA A O 1
ATOM 633 N N . GLY A 1 89 ? -13.960 -3.386 13.227 1.00 89.25 89 GLY A N 1
ATOM 634 C CA . GLY A 1 89 ? -13.643 -2.916 14.579 1.00 89.25 89 GLY A CA 1
ATOM 635 C C . GLY A 1 89 ? -12.213 -3.255 15.023 1.00 89.25 89 GLY A C 1
ATOM 636 O O . GLY A 1 89 ? -11.944 -3.343 16.220 1.00 89.25 89 GLY A O 1
ATOM 637 N N . ALA A 1 90 ? -11.301 -3.470 14.073 1.00 90.00 90 ALA A N 1
ATOM 638 C CA . ALA A 1 90 ? -9.904 -3.773 14.349 1.00 90.00 90 ALA A CA 1
ATOM 639 C C . ALA A 1 90 ? -9.137 -2.502 14.772 1.00 90.00 90 ALA A C 1
ATOM 641 O O . ALA A 1 90 ? -9.438 -1.401 14.297 1.00 90.00 90 ALA A O 1
ATOM 642 N N . PRO A 1 91 ? -8.118 -2.621 15.642 1.00 90.69 91 PRO A N 1
ATOM 643 C CA . PRO A 1 91 ? -7.325 -1.473 16.065 1.00 90.69 91 PRO A CA 1
ATOM 644 C C . PRO A 1 91 ? -6.566 -0.866 14.872 1.00 90.69 91 PRO A C 1
ATOM 646 O O . PRO A 1 91 ? -5.731 -1.520 14.240 1.00 90.69 91 PRO A O 1
ATOM 649 N N . LEU A 1 92 ? -6.848 0.407 14.572 1.00 91.94 92 LEU A N 1
ATOM 650 C CA . LEU A 1 92 ? -6.274 1.118 13.423 1.00 91.94 92 LEU A CA 1
ATOM 651 C C . LEU A 1 92 ? -4.756 1.291 13.533 1.00 91.94 92 LEU A C 1
ATOM 653 O O . LEU A 1 92 ? -4.060 1.073 12.550 1.00 91.94 92 LEU A O 1
ATOM 657 N N . ALA A 1 93 ? -4.237 1.648 14.711 1.00 93.88 93 ALA A N 1
ATOM 658 C CA . ALA A 1 93 ? -2.811 1.921 14.908 1.00 93.88 93 ALA A CA 1
ATOM 659 C C . ALA A 1 93 ? -1.883 0.763 14.469 1.00 93.88 93 ALA A C 1
ATOM 661 O O . ALA A 1 93 ? -1.090 0.978 13.553 1.00 93.88 93 ALA A O 1
ATOM 662 N N . PRO A 1 94 ? -1.999 -0.474 15.000 1.00 91.62 94 PRO A N 1
ATOM 663 C CA . PRO A 1 94 ? -1.132 -1.582 14.579 1.00 91.62 94 PRO A CA 1
ATOM 664 C C . PRO A 1 94 ? -1.358 -1.982 13.116 1.00 91.62 94 PRO A C 1
ATOM 666 O O . PRO A 1 94 ? -0.430 -2.392 12.423 1.00 91.62 94 PRO A O 1
ATOM 669 N N . THR A 1 95 ? -2.586 -1.824 12.623 1.00 92.44 95 THR A N 1
ATOM 670 C CA . THR A 1 95 ? -2.924 -2.112 11.230 1.00 92.44 95 THR A CA 1
ATOM 671 C C . THR A 1 95 ? -2.213 -1.149 10.268 1.00 92.44 95 THR A C 1
ATOM 673 O O . THR A 1 95 ? -1.658 -1.564 9.251 1.00 92.44 95 THR A O 1
ATOM 676 N N . LEU A 1 96 ? -2.204 0.143 10.596 1.00 94.25 96 LEU A N 1
ATOM 677 C CA . LEU A 1 96 ? -1.518 1.173 9.821 1.00 94.25 96 LEU A CA 1
ATOM 678 C C . LEU A 1 96 ? 0.001 1.061 9.960 1.00 94.25 96 LEU A C 1
ATOM 680 O O . LEU A 1 96 ? 0.697 1.214 8.963 1.00 94.25 96 LEU A O 1
ATOM 684 N N . ALA A 1 97 ? 0.519 0.719 11.142 1.00 93.56 97 ALA A N 1
ATOM 685 C CA . ALA A 1 97 ? 1.944 0.451 11.332 1.00 93.56 97 ALA A CA 1
ATOM 686 C C . ALA A 1 97 ? 2.435 -0.657 10.385 1.00 93.56 97 ALA A C 1
ATOM 688 O O . ALA A 1 97 ? 3.444 -0.489 9.702 1.00 93.56 97 ALA A O 1
ATOM 689 N N . ARG A 1 98 ? 1.660 -1.740 10.250 1.00 90.94 98 ARG A N 1
ATOM 690 C CA . ARG A 1 98 ? 1.968 -2.805 9.292 1.00 90.94 98 ARG A CA 1
ATOM 691 C C . ARG A 1 98 ? 1.863 -2.350 7.838 1.00 90.94 98 ARG A C 1
ATOM 693 O O . ARG A 1 98 ? 2.709 -2.709 7.026 1.00 90.94 98 ARG A O 1
ATOM 700 N N . LEU A 1 99 ? 0.869 -1.533 7.488 1.00 92.50 99 LEU A N 1
ATOM 701 C CA . LEU A 1 99 ? 0.813 -0.944 6.147 1.00 92.50 99 LEU A CA 1
ATOM 702 C C . LEU A 1 99 ? 2.060 -0.090 5.861 1.00 92.50 99 LEU A C 1
ATOM 704 O O . LEU A 1 99 ? 2.583 -0.143 4.751 1.00 92.50 99 LEU A O 1
ATOM 708 N N . ALA A 1 100 ? 2.554 0.670 6.840 1.00 93.31 100 ALA A N 1
ATOM 709 C CA . ALA A 1 100 ? 3.782 1.440 6.682 1.00 93.31 100 ALA A CA 1
ATOM 710 C C . ALA A 1 100 ? 4.991 0.529 6.410 1.00 93.31 100 ALA A C 1
ATOM 712 O O . ALA A 1 10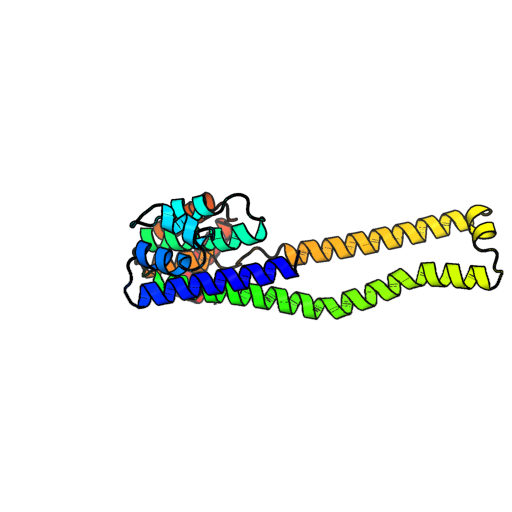0 ? 5.780 0.840 5.523 1.00 93.31 100 ALA A O 1
ATOM 713 N N . GLU A 1 101 ? 5.108 -0.616 7.092 1.00 91.81 101 GLU A N 1
ATOM 714 C CA . GLU A 1 101 ? 6.132 -1.633 6.797 1.00 91.81 101 GLU A CA 1
ATOM 715 C C . GLU A 1 101 ? 6.029 -2.151 5.360 1.00 91.81 101 GLU A C 1
ATOM 717 O O . GLU A 1 101 ? 7.011 -2.089 4.625 1.00 91.81 101 GLU A O 1
ATOM 722 N N . VAL A 1 102 ? 4.828 -2.538 4.918 1.00 88.94 102 VAL A N 1
ATOM 723 C CA . VAL A 1 102 ? 4.591 -2.987 3.535 1.00 88.94 102 VAL A CA 1
ATOM 724 C C . VAL A 1 102 ? 5.009 -1.914 2.524 1.00 88.94 102 VAL A C 1
ATOM 726 O O . VAL A 1 102 ? 5.647 -2.221 1.518 1.00 88.94 102 VAL A O 1
ATOM 729 N N . LEU A 1 103 ? 4.686 -0.642 2.773 1.00 90.38 103 LEU A N 1
ATOM 730 C CA . LEU A 1 103 ? 5.078 0.459 1.889 1.00 90.38 103 LEU A CA 1
ATOM 731 C C . LEU A 1 103 ? 6.601 0.683 1.869 1.00 90.38 103 LEU A C 1
ATOM 733 O O . LEU A 1 103 ? 7.149 0.931 0.792 1.00 90.38 103 LEU A O 1
ATOM 737 N N . ARG A 1 104 ? 7.295 0.547 3.011 1.00 90.81 104 ARG A N 1
ATOM 738 C CA . ARG A 1 104 ? 8.769 0.612 3.065 1.00 90.81 104 ARG A CA 1
ATOM 739 C C . ARG A 1 104 ? 9.404 -0.539 2.301 1.00 90.81 104 ARG A C 1
ATOM 741 O O . ARG A 1 104 ? 10.329 -0.301 1.529 1.00 90.81 104 ARG A O 1
ATOM 748 N N . ASP A 1 105 ? 8.896 -1.756 2.458 1.00 88.12 105 ASP A N 1
ATOM 749 C CA . ASP A 1 105 ? 9.402 -2.931 1.745 1.00 88.12 105 ASP A CA 1
ATOM 750 C C . ASP A 1 105 ? 9.233 -2.781 0.231 1.00 88.12 105 ASP A C 1
ATOM 752 O O . ASP A 1 105 ? 10.151 -3.084 -0.535 1.00 88.12 105 ASP A O 1
ATOM 756 N N . LEU A 1 106 ? 8.103 -2.224 -0.217 1.00 85.75 106 LEU A N 1
ATOM 757 C CA . LEU A 1 106 ? 7.902 -1.873 -1.624 1.00 85.75 106 LEU A CA 1
ATOM 758 C C . LEU A 1 106 ? 8.919 -0.821 -2.095 1.00 85.75 106 LEU A C 1
ATOM 760 O O . LEU A 1 106 ? 9.540 -1.004 -3.144 1.00 85.75 106 LEU A O 1
ATOM 764 N N . ALA A 1 107 ? 9.150 0.241 -1.317 1.00 87.00 107 ALA A N 1
ATOM 765 C CA . ALA A 1 107 ? 10.146 1.264 -1.642 1.00 87.00 107 ALA A CA 1
ATOM 766 C C . ALA A 1 107 ? 11.584 0.705 -1.660 1.00 87.00 107 ALA A C 1
ATOM 768 O O . ALA A 1 107 ? 12.403 1.078 -2.504 1.00 87.00 107 ALA A O 1
ATOM 769 N N . HIS A 1 108 ? 11.922 -0.206 -0.745 1.00 87.25 108 HIS A N 1
ATOM 770 C CA . HIS A 1 108 ? 13.196 -0.927 -0.747 1.00 87.25 108 HIS A CA 1
ATOM 771 C C . HIS A 1 108 ? 13.336 -1.807 -1.990 1.00 87.25 108 HIS A C 1
ATOM 773 O O . HIS A 1 108 ? 14.351 -1.711 -2.679 1.00 87.25 108 HIS A O 1
ATOM 779 N N . GLY A 1 109 ? 12.300 -2.570 -2.343 1.00 84.25 109 GLY A N 1
ATOM 780 C CA . GLY A 1 109 ? 12.283 -3.392 -3.551 1.00 84.25 109 GLY A CA 1
ATOM 781 C C . GLY A 1 109 ? 12.485 -2.580 -4.834 1.00 84.25 109 GLY A C 1
ATOM 782 O O . GLY A 1 109 ? 13.234 -2.999 -5.719 1.00 84.25 109 GLY A O 1
ATOM 783 N N . GLU A 1 110 ? 11.890 -1.388 -4.938 1.00 83.12 110 GLU A N 1
ATOM 784 C CA . GLU A 1 110 ? 12.117 -0.495 -6.083 1.00 83.12 110 GLU A CA 1
ATOM 785 C C . GLU A 1 110 ? 13.572 -0.002 -6.168 1.00 83.12 110 GLU A C 1
ATOM 787 O O . GLU A 1 110 ? 14.159 0.008 -7.256 1.00 83.12 110 GLU A O 1
ATOM 792 N N . ARG A 1 111 ? 14.188 0.340 -5.029 1.00 83.81 111 ARG A N 1
ATOM 793 C CA . ARG A 1 111 ? 15.602 0.756 -4.947 1.00 83.81 111 ARG A CA 1
ATOM 794 C C . ARG A 1 111 ? 16.571 -0.379 -5.279 1.00 83.81 111 ARG A C 1
ATOM 796 O O . ARG A 1 111 ? 17.562 -0.174 -5.988 1.00 83.81 111 ARG A O 1
ATOM 803 N N . GLU A 1 112 ? 16.293 -1.587 -4.802 1.00 85.00 112 GLU A N 1
ATOM 804 C CA . GLU A 1 112 ? 17.078 -2.777 -5.136 1.00 85.00 112 GLU A CA 1
ATOM 805 C C . GLU A 1 112 ? 16.989 -3.096 -6.625 1.00 85.00 112 GLU A C 1
ATOM 807 O O . GLU A 1 112 ? 18.011 -3.335 -7.271 1.00 85.00 112 GLU A O 1
ATOM 812 N N . LEU A 1 113 ? 15.784 -3.029 -7.198 1.00 81.00 113 LEU A N 1
ATOM 813 C CA . LEU A 1 113 ? 15.571 -3.213 -8.628 1.00 81.00 113 LEU A CA 1
ATOM 814 C C . LEU A 1 113 ? 16.350 -2.173 -9.443 1.00 81.00 113 LEU A C 1
ATOM 816 O O . LEU A 1 113 ? 16.963 -2.508 -10.458 1.00 81.00 113 LEU A O 1
ATOM 820 N N . GLU A 1 114 ? 16.364 -0.915 -9.005 1.00 79.75 114 GLU A N 1
ATOM 821 C CA . GLU A 1 114 ? 17.158 0.133 -9.642 1.00 79.75 114 GLU A CA 1
ATOM 822 C C . GLU A 1 114 ? 18.656 -0.192 -9.617 1.00 79.75 114 GLU A C 1
ATOM 824 O O . GLU A 1 114 ? 19.317 -0.121 -10.661 1.00 79.75 114 GLU A O 1
ATOM 829 N N . THR A 1 115 ? 19.164 -0.613 -8.459 1.00 83.75 115 THR A N 1
ATOM 830 C CA . THR A 1 115 ? 20.572 -0.974 -8.260 1.00 83.75 115 THR A CA 1
ATOM 831 C C . THR A 1 115 ? 20.956 -2.186 -9.111 1.00 83.75 115 THR A C 1
ATOM 833 O O . THR A 1 115 ? 21.945 -2.149 -9.847 1.00 83.75 115 THR A O 1
ATOM 836 N N . ALA A 1 116 ? 20.128 -3.233 -9.104 1.00 81.38 116 ALA A N 1
ATOM 837 C CA . ALA A 1 116 ? 20.322 -4.443 -9.896 1.00 81.38 116 ALA A CA 1
ATOM 838 C C . ALA A 1 116 ? 20.302 -4.158 -11.405 1.00 81.38 116 ALA A C 1
ATOM 840 O O . ALA A 1 116 ? 21.008 -4.811 -12.175 1.00 81.38 116 ALA A O 1
ATOM 841 N N . LEU A 1 117 ? 19.527 -3.161 -11.844 1.00 77.44 117 LEU A N 1
ATOM 842 C CA . LEU A 1 117 ? 19.402 -2.795 -13.253 1.00 77.44 117 LEU A CA 1
ATOM 843 C C . LEU A 1 117 ? 20.387 -1.711 -13.703 1.00 77.44 117 LEU A C 1
ATOM 845 O O . LEU A 1 117 ? 20.494 -1.466 -14.908 1.00 77.44 117 LEU A O 1
ATOM 849 N N . ALA A 1 118 ? 21.156 -1.103 -12.798 1.00 77.81 118 ALA A N 1
ATOM 850 C CA . ALA A 1 118 ? 22.210 -0.155 -13.153 1.00 77.81 118 ALA A CA 1
ATOM 851 C C . ALA A 1 118 ? 23.287 -0.808 -14.046 1.00 77.81 118 ALA A C 1
ATOM 853 O O . ALA A 1 118 ? 23.635 -0.263 -15.098 1.00 77.81 118 ALA A O 1
ATOM 854 N N . GLY A 1 119 ? 23.737 -2.018 -13.693 1.00 76.00 119 GLY A N 1
ATOM 855 C CA . GLY A 1 119 ? 24.708 -2.798 -14.475 1.00 76.00 119 GLY A CA 1
ATOM 856 C C . GLY A 1 119 ? 24.202 -3.208 -15.873 1.00 76.00 119 GLY A C 1
ATOM 857 O O . GLY A 1 119 ? 24.843 -2.884 -16.881 1.00 76.00 119 GLY A O 1
ATOM 858 N N . PRO A 1 120 ? 23.029 -3.862 -15.983 1.00 71.44 120 PRO A N 1
ATOM 859 C CA . PRO A 1 120 ? 22.385 -4.184 -17.260 1.00 71.44 120 PRO A CA 1
ATOM 860 C C . PRO A 1 120 ? 22.112 -2.958 -18.146 1.00 71.44 120 PRO A C 1
ATOM 862 O O . PRO A 1 120 ? 22.287 -3.008 -19.366 1.00 71.44 120 PRO A O 1
ATOM 865 N N . ARG A 1 121 ? 21.724 -1.814 -17.564 1.00 73.62 121 ARG A N 1
ATOM 866 C CA . ARG A 1 121 ? 21.531 -0.568 -18.326 1.00 73.62 121 ARG A CA 1
ATOM 867 C C . ARG A 1 121 ? 22.848 -0.038 -18.888 1.00 73.62 121 ARG A C 1
ATOM 869 O O . ARG A 1 121 ? 22.876 0.341 -20.059 1.00 73.62 121 ARG A O 1
ATOM 876 N N . ALA A 1 122 ? 23.922 -0.034 -18.097 1.00 72.06 122 ALA A N 1
ATOM 877 C CA . ALA A 1 122 ? 25.234 0.443 -18.534 1.00 72.06 122 ALA A CA 1
ATOM 878 C C . ALA A 1 122 ? 25.786 -0.386 -19.706 1.00 72.06 122 ALA A C 1
ATOM 880 O O . ALA A 1 122 ? 26.178 0.173 -20.730 1.00 72.06 122 ALA A O 1
ATOM 881 N N . THR A 1 123 ? 25.723 -1.715 -19.609 1.00 76.81 123 THR A N 1
ATOM 882 C CA . THR A 1 123 ? 26.170 -2.623 -20.680 1.00 76.81 123 THR A CA 1
ATOM 883 C C . THR A 1 123 ? 25.311 -2.505 -21.937 1.00 76.81 123 THR A C 1
ATOM 885 O O . THR A 1 123 ? 25.857 -2.392 -23.036 1.00 76.81 123 THR A O 1
ATOM 888 N N . SER A 1 124 ? 23.980 -2.430 -21.799 1.00 74.12 124 SER A N 1
ATOM 889 C CA . SER A 1 124 ? 23.093 -2.246 -22.956 1.00 74.12 124 SER A CA 1
ATOM 890 C C . SER A 1 124 ? 23.384 -0.945 -23.712 1.00 74.12 124 SER A C 1
ATOM 892 O O . SER A 1 124 ? 23.402 -0.954 -24.939 1.00 74.12 124 SER A O 1
ATOM 894 N N . ARG A 1 125 ? 23.687 0.159 -23.010 1.00 74.25 125 ARG A N 1
ATOM 895 C CA . ARG A 1 125 ? 24.058 1.437 -23.642 1.00 74.25 125 ARG A CA 1
ATOM 896 C C . ARG A 1 125 ? 25.363 1.336 -24.422 1.00 74.25 125 ARG A C 1
ATOM 898 O O . ARG A 1 125 ? 25.419 1.854 -25.529 1.00 74.25 125 ARG A O 1
ATOM 905 N N . ILE A 1 126 ? 26.377 0.659 -23.880 1.00 75.81 126 ILE A N 1
ATOM 906 C CA . ILE A 1 126 ? 27.668 0.470 -24.561 1.00 75.81 126 ILE A CA 1
ATOM 907 C C . ILE A 1 126 ? 27.482 -0.357 -25.836 1.00 75.81 126 ILE A C 1
ATOM 909 O O . ILE A 1 126 ? 27.927 0.052 -26.905 1.00 75.81 126 ILE A O 1
ATOM 913 N N . VAL A 1 127 ? 26.765 -1.482 -25.748 1.00 77.06 127 VAL A N 1
ATOM 914 C CA . VAL A 1 127 ? 26.497 -2.350 -26.907 1.00 77.06 127 VAL A CA 1
ATOM 915 C C . VAL A 1 127 ? 25.649 -1.629 -27.959 1.00 77.06 127 VAL A C 1
ATOM 917 O O . VAL A 1 127 ? 25.908 -1.774 -29.148 1.00 77.06 127 VAL A O 1
ATOM 920 N N . LEU A 1 128 ? 24.679 -0.808 -27.544 1.00 72.31 128 LEU A N 1
ATOM 921 C CA . LEU A 1 128 ? 23.863 0.006 -28.455 1.00 72.31 128 LEU A CA 1
ATOM 922 C C . LEU A 1 128 ? 24.634 1.191 -29.064 1.00 72.31 128 LEU A C 1
ATOM 924 O O . LEU A 1 128 ? 24.273 1.648 -30.146 1.00 72.31 128 LEU A O 1
ATOM 928 N N . ALA A 1 129 ? 25.687 1.683 -28.403 1.00 72.62 129 ALA A N 1
ATOM 929 C CA . ALA A 1 129 ? 26.544 2.762 -28.900 1.00 72.62 129 ALA A CA 1
ATOM 930 C C . ALA A 1 129 ? 27.666 2.268 -29.830 1.00 72.62 129 ALA A C 1
ATOM 932 O O . ALA A 1 129 ? 28.216 3.055 -30.601 1.00 72.62 129 ALA A O 1
ATOM 933 N N . LEU A 1 130 ? 27.992 0.972 -29.798 1.00 74.50 130 LEU A N 1
ATOM 934 C CA . LEU A 1 130 ? 29.066 0.389 -30.603 1.00 74.50 130 LEU A CA 1
ATOM 935 C C . LEU A 1 130 ? 28.817 0.488 -32.126 1.00 74.50 130 LEU A C 1
ATOM 937 O O . LEU A 1 130 ? 29.739 0.889 -32.834 1.00 74.50 130 LEU A O 1
ATOM 941 N N . PRO A 1 131 ? 27.610 0.202 -32.664 1.00 67.81 131 PRO A N 1
ATOM 942 C CA . PRO A 1 131 ? 27.344 0.314 -34.099 1.00 67.81 131 PRO A CA 1
ATOM 943 C C . PRO A 1 131 ? 27.543 1.725 -34.687 1.00 67.81 131 PRO A C 1
ATOM 945 O O . PRO A 1 131 ? 28.241 1.833 -35.697 1.00 67.81 131 PRO A O 1
ATOM 948 N N . PRO A 1 132 ? 27.006 2.820 -34.102 1.00 68.75 132 PRO A N 1
ATOM 949 C CA . PRO A 1 132 ? 27.251 4.159 -34.633 1.00 68.75 132 PRO A CA 1
ATOM 950 C C . PRO A 1 132 ? 28.714 4.587 -34.479 1.00 68.75 132 PRO A C 1
ATOM 952 O O . PRO A 1 132 ? 29.241 5.219 -35.391 1.00 68.75 132 PRO A O 1
ATOM 955 N N . LEU A 1 133 ? 29.399 4.202 -33.391 1.00 68.81 133 LEU A N 1
ATOM 956 C CA . LEU A 1 133 ? 30.842 4.443 -33.266 1.00 68.81 133 LEU A CA 1
ATOM 957 C C . LEU A 1 133 ? 31.640 3.709 -34.348 1.00 68.81 133 LEU A C 1
ATOM 959 O O . LEU A 1 133 ? 32.544 4.298 -34.932 1.00 68.81 133 LEU A O 1
ATOM 963 N N . GLY A 1 134 ? 31.299 2.451 -34.636 1.00 66.00 134 GLY A N 1
ATOM 964 C CA . GLY A 1 134 ? 31.939 1.660 -35.687 1.00 66.00 134 GLY A CA 1
ATOM 965 C C . GLY A 1 134 ? 31.739 2.261 -37.080 1.00 66.00 134 GLY A C 1
ATOM 966 O O . GLY A 1 134 ? 32.689 2.336 -37.856 1.00 66.00 134 GLY A O 1
ATOM 967 N N . LEU A 1 135 ? 30.535 2.760 -37.377 1.00 66.62 135 LEU A N 1
ATOM 968 C CA . LEU A 1 135 ? 30.241 3.487 -38.618 1.00 66.62 135 LEU A CA 1
ATOM 969 C C . LEU A 1 135 ? 31.037 4.795 -38.724 1.00 66.62 135 LEU A C 1
ATOM 971 O O . LEU A 1 135 ? 31.555 5.115 -39.792 1.00 66.62 135 LEU A O 1
ATOM 975 N N . LEU A 1 136 ? 31.165 5.530 -37.618 1.00 66.88 136 LEU A N 1
ATOM 976 C CA . LEU A 1 136 ? 31.891 6.798 -37.571 1.00 66.88 136 LEU A CA 1
ATOM 977 C C . LEU A 1 136 ? 33.403 6.596 -37.754 1.00 66.88 136 LEU A C 1
ATOM 979 O O . LEU A 1 136 ? 34.018 7.278 -38.571 1.00 66.88 136 LEU A O 1
ATOM 983 N N . LEU A 1 137 ? 33.989 5.612 -37.064 1.00 63.59 137 LEU A N 1
ATOM 984 C CA . LEU A 1 137 ? 35.391 5.210 -37.241 1.00 63.59 137 LEU A CA 1
ATOM 985 C C . LEU A 1 137 ? 35.668 4.688 -38.657 1.00 63.59 137 LEU A C 1
ATOM 987 O O . LEU A 1 137 ? 36.673 5.067 -39.255 1.00 63.59 137 LEU A O 1
ATOM 991 N N . GLY A 1 138 ? 34.772 3.869 -39.216 1.00 61.03 138 GLY A N 1
ATOM 992 C CA . GLY A 1 138 ? 34.878 3.388 -40.597 1.00 61.03 138 GLY A CA 1
ATOM 993 C C . GLY A 1 138 ? 34.875 4.527 -41.621 1.00 61.03 138 GLY A C 1
ATOM 994 O O . GLY A 1 138 ? 35.687 4.516 -42.544 1.00 61.03 138 GLY A O 1
ATOM 995 N N . GLY A 1 139 ? 34.036 5.547 -41.405 1.00 60.22 139 GLY A N 1
ATOM 996 C CA . GLY A 1 139 ? 34.003 6.755 -42.231 1.00 60.22 139 GLY A CA 1
ATOM 997 C C . GLY A 1 139 ? 35.292 7.583 -42.161 1.00 60.22 139 GLY A C 1
ATOM 998 O O . GLY A 1 139 ? 35.782 8.026 -43.196 1.00 60.22 139 GLY A O 1
ATOM 999 N N . VAL A 1 140 ? 35.890 7.747 -40.972 1.00 67.56 140 VAL A N 1
ATOM 1000 C CA . VAL A 1 140 ? 37.177 8.460 -40.799 1.00 67.56 140 VAL A CA 1
ATOM 1001 C C . VAL A 1 140 ? 38.333 7.732 -41.494 1.00 67.56 140 VAL A C 1
ATOM 1003 O O . VAL A 1 140 ? 39.230 8.376 -42.032 1.00 67.56 140 VAL A O 1
ATOM 1006 N N . LEU A 1 141 ? 38.306 6.398 -41.521 1.00 69.00 141 LEU A N 1
ATOM 1007 C CA . LEU A 1 141 ? 39.323 5.569 -42.179 1.00 69.00 141 LEU A CA 1
ATOM 1008 C C . LEU A 1 141 ? 39.194 5.528 -43.715 1.00 69.00 141 LEU A C 1
ATOM 1010 O O . LEU A 1 141 ? 39.996 4.865 -44.368 1.00 69.00 141 LEU A O 1
ATOM 1014 N N . GLY A 1 142 ? 38.208 6.216 -44.303 1.00 58.28 142 GLY A N 1
ATOM 1015 C CA . GLY A 1 142 ? 37.998 6.247 -45.754 1.00 58.28 142 GLY A CA 1
ATOM 1016 C C . GLY A 1 142 ? 37.381 4.966 -46.324 1.00 58.28 142 GLY A C 1
ATOM 1017 O O . GLY A 1 142 ? 37.386 4.770 -47.538 1.00 58.28 142 GLY A O 1
ATOM 1018 N N . ILE A 1 143 ? 36.838 4.091 -45.470 1.00 58.81 143 ILE A N 1
ATOM 1019 C CA . ILE A 1 143 ? 36.007 2.969 -45.908 1.00 58.81 143 ILE A CA 1
ATOM 1020 C C . ILE A 1 143 ? 34.673 3.575 -46.343 1.00 58.81 143 ILE A C 1
ATOM 1022 O O . ILE A 1 143 ? 33.940 4.108 -45.509 1.00 58.81 143 ILE A O 1
ATOM 1026 N N . ASP A 1 144 ? 34.351 3.505 -47.637 1.00 59.56 144 ASP A N 1
ATOM 1027 C CA . ASP A 1 144 ? 33.109 4.046 -48.207 1.00 59.56 144 ASP A CA 1
ATOM 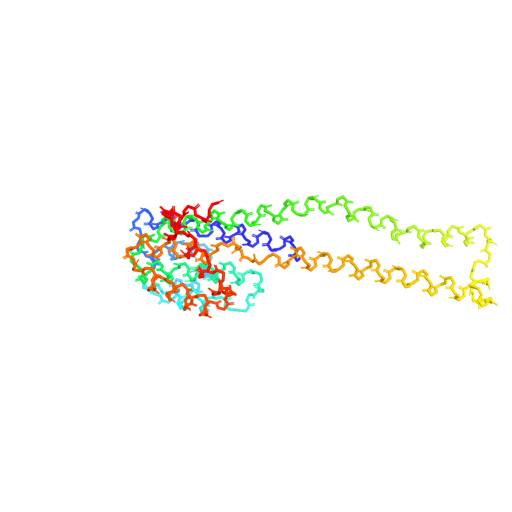1028 C C . ASP A 1 144 ? 31.893 3.171 -47.837 1.00 59.56 144 ASP A C 1
ATOM 1030 O O . ASP A 1 144 ? 31.221 2.555 -48.666 1.00 59.56 144 ASP A O 1
ATOM 1034 N N . GLY A 1 145 ? 31.644 3.047 -46.532 1.00 55.16 145 GLY A N 1
ATOM 1035 C CA . GLY A 1 145 ? 30.555 2.262 -45.971 1.00 55.16 145 GLY A CA 1
ATOM 1036 C C . GLY A 1 145 ? 29.203 2.809 -46.409 1.00 55.16 145 GLY A C 1
ATOM 1037 O O . GLY A 1 145 ? 28.313 2.030 -46.717 1.00 55.16 145 GLY A O 1
ATOM 1038 N N . PHE A 1 146 ? 29.058 4.131 -46.530 1.00 53.28 146 PHE A N 1
ATOM 1039 C CA . PHE A 1 146 ? 27.827 4.761 -47.014 1.00 53.28 146 PHE A CA 1
ATOM 1040 C C . PHE A 1 146 ? 27.571 4.475 -48.503 1.00 53.28 146 PHE A C 1
ATOM 1042 O O . PHE A 1 146 ? 26.445 4.116 -48.856 1.00 53.28 146 PHE A O 1
ATOM 1049 N N . GLY A 1 147 ? 28.599 4.544 -49.359 1.00 55.00 147 GLY A N 1
ATOM 1050 C CA . GLY A 1 147 ? 28.506 4.172 -50.773 1.00 55.00 147 GLY A CA 1
ATOM 1051 C C . GLY A 1 147 ? 28.207 2.684 -50.988 1.00 55.00 147 GLY A C 1
ATOM 1052 O O . GLY A 1 147 ? 27.367 2.336 -51.816 1.00 55.00 147 GLY A O 1
ATOM 1053 N N . ALA A 1 148 ? 28.801 1.793 -50.188 1.00 58.34 148 ALA A N 1
ATOM 1054 C CA . ALA A 1 148 ? 28.544 0.351 -50.257 1.00 58.34 148 ALA A CA 1
ATOM 1055 C C . ALA A 1 148 ? 27.180 -0.065 -49.660 1.00 58.34 148 ALA A C 1
ATOM 1057 O O . ALA A 1 148 ? 26.542 -0.988 -50.177 1.00 58.34 148 ALA A O 1
ATOM 1058 N N . LEU A 1 149 ? 26.710 0.608 -48.599 1.00 52.75 149 LEU A N 1
ATOM 1059 C CA . LEU A 1 149 ? 25.415 0.337 -47.956 1.00 52.75 149 LEU A CA 1
ATOM 1060 C C . LEU A 1 149 ? 24.223 0.827 -48.787 1.00 52.75 149 LEU A C 1
ATOM 1062 O O . LEU A 1 149 ? 23.211 0.132 -48.857 1.00 52.75 149 LEU A O 1
ATOM 1066 N N . VAL A 1 150 ? 24.335 2.004 -49.409 1.00 55.72 150 VAL A N 1
ATOM 1067 C CA . VAL A 1 150 ? 23.256 2.599 -50.219 1.00 55.72 150 VAL A CA 1
ATOM 1068 C C . VAL A 1 150 ? 23.343 2.157 -51.685 1.00 55.72 150 VAL A C 1
ATOM 1070 O O . VAL A 1 150 ? 22.316 2.055 -52.352 1.00 55.72 150 VAL A O 1
ATOM 1073 N N . GLY A 1 151 ? 24.543 1.840 -52.183 1.00 57.72 151 GLY A N 1
ATOM 1074 C CA . GLY A 1 151 ? 24.786 1.457 -53.576 1.00 57.72 151 GLY A CA 1
ATOM 1075 C C . GLY A 1 151 ? 24.657 -0.036 -53.900 1.00 57.72 151 GLY A C 1
ATOM 1076 O O . GLY A 1 151 ? 24.602 -0.383 -55.077 1.00 57.72 151 GLY A O 1
ATOM 1077 N N . SER A 1 152 ? 24.588 -0.936 -52.907 1.00 59.88 152 SER A N 1
ATOM 1078 C CA . SER A 1 152 ? 24.472 -2.389 -53.135 1.00 59.88 152 SER A CA 1
ATOM 1079 C C . SER A 1 152 ? 23.260 -3.004 -52.422 1.00 59.88 152 SER A C 1
ATOM 1081 O O . SER A 1 152 ? 22.961 -2.677 -51.274 1.00 59.88 152 SER A O 1
ATOM 1083 N N . GLY A 1 153 ? 22.559 -3.943 -53.076 1.00 62.22 153 GLY A N 1
ATOM 1084 C CA . GLY A 1 153 ? 21.392 -4.627 -52.489 1.00 62.22 153 GLY A CA 1
ATOM 1085 C C . GLY A 1 153 ? 21.713 -5.434 -51.218 1.00 62.22 153 GLY A C 1
ATOM 1086 O O . GLY A 1 153 ? 20.871 -5.564 -50.331 1.00 62.22 153 GLY A O 1
ATOM 1087 N N . LEU A 1 154 ? 22.956 -5.911 -51.088 1.00 61.56 154 LEU A N 1
ATOM 1088 C CA . LEU A 1 154 ? 23.482 -6.549 -49.874 1.00 61.56 154 LEU A CA 1
ATOM 1089 C C . LEU A 1 154 ? 23.582 -5.567 -48.692 1.00 61.56 154 LEU A C 1
ATOM 1091 O O . LEU A 1 154 ? 23.320 -5.952 -47.551 1.00 61.56 154 LEU A O 1
ATOM 1095 N N . GLY A 1 155 ? 23.892 -4.296 -48.965 1.00 59.16 155 GLY A N 1
ATOM 1096 C CA . GLY A 1 155 ? 23.928 -3.218 -47.977 1.00 59.16 155 GLY A CA 1
ATOM 1097 C C . GLY A 1 155 ? 22.567 -2.947 -47.337 1.00 59.16 155 GLY A C 1
ATOM 1098 O O . GLY A 1 155 ? 22.450 -2.906 -46.111 1.00 59.16 155 GLY A O 1
ATOM 1099 N N . TRP A 1 156 ? 21.517 -2.880 -48.158 1.00 65.94 156 TRP A N 1
ATOM 1100 C CA . TRP A 1 156 ? 20.134 -2.771 -47.687 1.00 65.94 156 TRP A CA 1
ATOM 1101 C C . TRP A 1 156 ? 19.709 -3.962 -46.825 1.00 65.94 156 TRP A C 1
ATOM 1103 O O . TRP A 1 156 ? 19.085 -3.770 -45.781 1.00 65.94 156 TRP A O 1
ATOM 1113 N N . GLY A 1 157 ? 20.091 -5.184 -47.214 1.00 64.69 157 GLY A N 1
ATOM 1114 C CA . GLY A 1 157 ? 19.833 -6.385 -46.417 1.00 64.69 157 GLY A CA 1
ATOM 1115 C C . GLY A 1 157 ? 20.458 -6.301 -45.022 1.00 64.69 157 GLY A C 1
ATOM 1116 O O . GLY A 1 157 ? 19.778 -6.531 -44.023 1.00 64.69 157 GLY A O 1
ATOM 1117 N N . CYS A 1 158 ? 21.726 -5.892 -44.939 1.00 64.88 158 CYS A N 1
ATOM 1118 C CA . CYS A 1 158 ? 22.426 -5.728 -43.666 1.00 64.88 158 CYS A CA 1
ATOM 1119 C C . CYS A 1 158 ? 21.798 -4.625 -42.792 1.00 64.88 158 CYS A C 1
ATOM 1121 O O . CYS A 1 158 ? 21.613 -4.819 -41.590 1.00 64.88 158 CYS A O 1
ATOM 1123 N N . LEU A 1 159 ? 21.390 -3.500 -43.391 1.00 66.44 159 LEU A N 1
ATOM 1124 C CA . LEU A 1 159 ? 20.749 -2.393 -42.676 1.00 66.44 159 LEU A CA 1
ATOM 1125 C C . LEU A 1 159 ? 19.387 -2.796 -42.096 1.00 66.44 159 LEU A C 1
ATOM 1127 O O . LEU A 1 159 ? 19.099 -2.521 -40.930 1.00 66.44 159 LEU A O 1
ATOM 1131 N N . VAL A 1 160 ? 18.567 -3.498 -42.882 1.00 72.31 160 VAL A N 1
ATOM 1132 C CA . VAL A 1 160 ? 17.273 -4.026 -42.431 1.00 72.31 160 VAL A CA 1
ATOM 1133 C C . VAL A 1 160 ? 17.467 -5.035 -41.301 1.00 72.31 160 VAL A C 1
ATOM 1135 O O . VAL A 1 160 ? 16.760 -4.962 -40.295 1.00 72.31 160 VAL A O 1
ATOM 1138 N N . VAL A 1 161 ? 18.447 -5.937 -41.414 1.00 71.56 161 VAL A N 1
ATOM 1139 C CA . VAL A 1 161 ? 18.770 -6.920 -40.366 1.00 71.56 161 VAL A CA 1
ATOM 1140 C C . VAL A 1 161 ? 19.252 -6.228 -39.086 1.00 71.56 161 VAL A C 1
ATOM 1142 O O . VAL A 1 161 ? 18.754 -6.529 -38.004 1.00 71.56 161 VAL A O 1
ATOM 1145 N N . GLY A 1 162 ? 20.146 -5.243 -39.186 1.00 69.94 162 GLY A N 1
ATOM 1146 C CA . GLY A 1 162 ? 20.623 -4.477 -38.033 1.00 69.94 162 GLY A CA 1
ATOM 1147 C C . GLY A 1 162 ? 19.502 -3.703 -37.335 1.00 69.94 162 GLY A C 1
ATOM 1148 O O . GLY A 1 162 ? 19.359 -3.783 -36.115 1.00 69.94 162 GLY A O 1
ATOM 1149 N N . MET A 1 163 ? 18.653 -3.012 -38.101 1.00 76.25 163 MET A N 1
ATOM 1150 C CA . MET A 1 163 ? 17.535 -2.233 -37.558 1.00 76.25 163 MET A CA 1
ATOM 1151 C C . MET A 1 163 ? 16.466 -3.129 -36.920 1.00 76.25 163 MET A C 1
ATOM 1153 O O . MET A 1 163 ? 15.900 -2.787 -35.881 1.00 76.25 163 MET A O 1
ATOM 1157 N N . SER A 1 164 ? 16.207 -4.297 -37.513 1.00 74.44 164 SER A N 1
ATOM 1158 C CA . SER A 1 164 ? 15.260 -5.270 -36.964 1.00 74.44 164 SER A CA 1
ATOM 1159 C C . SER A 1 164 ? 15.790 -5.926 -35.691 1.00 74.44 164 SER A C 1
ATOM 1161 O O . SER A 1 164 ? 15.038 -6.010 -34.722 1.00 74.44 164 SER A O 1
ATOM 1163 N N . LEU A 1 165 ? 17.076 -6.285 -35.624 1.00 77.00 165 LEU A N 1
ATOM 1164 C CA . LEU A 1 165 ? 17.728 -6.739 -34.389 1.00 77.00 165 LEU A CA 1
ATOM 1165 C C . LEU A 1 165 ? 17.675 -5.672 -33.286 1.00 77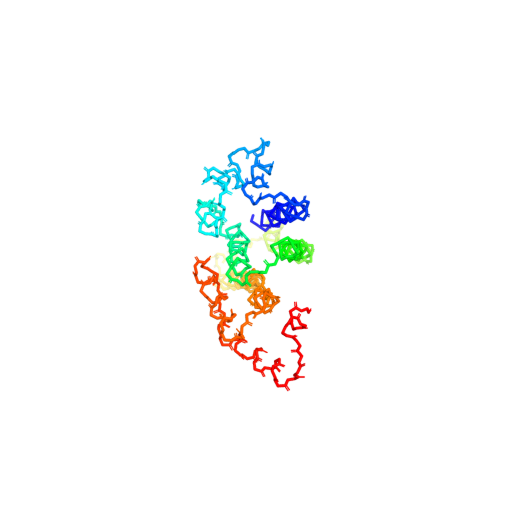.00 165 LEU A C 1
ATOM 1167 O O . LEU A 1 165 ? 17.319 -5.991 -32.151 1.00 77.00 165 LEU A O 1
ATOM 1171 N N . LEU A 1 166 ? 17.944 -4.403 -33.614 1.00 77.00 166 LEU A N 1
ATOM 1172 C CA . LEU A 1 166 ? 17.855 -3.288 -32.664 1.00 77.00 166 LEU A CA 1
ATOM 1173 C C . LEU A 1 166 ? 16.418 -3.095 -32.159 1.00 77.00 166 LEU A C 1
ATOM 1175 O O . LEU A 1 166 ? 16.179 -2.973 -30.957 1.00 77.00 166 LEU A O 1
ATOM 1179 N N . GLY A 1 167 ? 15.445 -3.130 -33.072 1.00 79.56 167 GLY A N 1
ATOM 1180 C CA . GLY A 1 167 ? 14.025 -3.060 -32.747 1.00 79.56 167 GLY A CA 1
ATOM 1181 C C . GLY A 1 167 ? 13.578 -4.222 -31.859 1.00 79.56 167 GLY A C 1
ATOM 1182 O O . GLY A 1 167 ? 12.839 -4.012 -30.895 1.00 79.56 167 GLY A O 1
ATOM 1183 N N . LEU A 1 168 ? 14.066 -5.435 -32.129 1.00 81.31 168 LEU A N 1
ATOM 1184 C CA . LEU A 1 168 ? 13.778 -6.626 -31.335 1.00 81.31 168 LEU A CA 1
ATOM 1185 C C . LEU A 1 168 ? 14.388 -6.520 -29.934 1.00 81.31 168 LEU A C 1
ATOM 1187 O O . LEU A 1 168 ? 13.689 -6.779 -28.957 1.00 81.31 168 LEU A O 1
ATOM 1191 N N . ALA A 1 169 ? 15.638 -6.061 -29.824 1.00 75.44 169 ALA A N 1
ATOM 1192 C CA . ALA A 1 169 ? 16.314 -5.830 -28.552 1.00 75.44 169 ALA A CA 1
ATOM 1193 C C . ALA A 1 169 ? 15.582 -4.777 -27.707 1.00 75.44 169 ALA A C 1
ATOM 1195 O O . ALA A 1 169 ? 15.286 -5.014 -26.536 1.00 75.44 169 ALA A O 1
ATOM 1196 N N . VAL A 1 170 ? 15.199 -3.642 -28.303 1.00 77.44 170 VAL A N 1
ATOM 1197 C CA . VAL A 1 170 ? 14.427 -2.597 -27.611 1.00 77.44 170 VAL A CA 1
ATOM 1198 C C . VAL A 1 170 ? 13.057 -3.120 -27.187 1.00 77.44 170 VAL A C 1
ATOM 1200 O O . VAL A 1 170 ? 12.615 -2.855 -26.067 1.00 77.44 170 VAL A O 1
ATOM 1203 N N . ARG A 1 171 ? 12.372 -3.878 -28.049 1.00 82.50 171 ARG A N 1
ATOM 1204 C CA . ARG A 1 171 ? 11.044 -4.424 -27.746 1.00 82.50 171 ARG A CA 1
ATOM 1205 C C . ARG A 1 171 ? 11.099 -5.493 -26.663 1.00 82.50 171 ARG A C 1
ATOM 1207 O O . ARG A 1 171 ? 10.216 -5.518 -25.808 1.00 82.50 171 ARG A O 1
ATOM 1214 N N . TRP A 1 172 ? 12.125 -6.337 -26.678 1.00 81.62 172 TRP A N 1
ATOM 1215 C CA . TRP A 1 172 ? 12.346 -7.351 -25.657 1.00 81.62 172 TRP A CA 1
ATOM 1216 C C . TRP A 1 172 ? 12.707 -6.716 -24.320 1.00 81.62 172 TRP A C 1
ATOM 1218 O O . TRP A 1 172 ? 12.060 -7.029 -23.326 1.00 81.62 172 TRP A O 1
ATOM 1228 N N . ASN A 1 173 ? 13.623 -5.741 -24.313 1.00 74.56 173 ASN A N 1
ATOM 1229 C CA . ASN A 1 173 ? 13.970 -4.987 -23.114 1.00 74.56 173 ASN A CA 1
ATOM 1230 C C . ASN A 1 173 ? 12.711 -4.329 -22.537 1.00 74.56 173 ASN A C 1
ATOM 1232 O O . ASN A 1 173 ? 12.349 -4.594 -21.398 1.00 74.56 173 ASN A O 1
ATOM 1236 N N . ARG A 1 174 ? 11.950 -3.569 -23.342 1.00 77.19 174 ARG A N 1
ATOM 1237 C CA . ARG A 1 174 ? 10.678 -2.955 -22.907 1.00 77.19 174 ARG A CA 1
ATOM 1238 C C . ARG A 1 174 ? 9.670 -3.975 -22.376 1.00 77.19 174 ARG A C 1
ATOM 1240 O O . ARG A 1 174 ? 8.941 -3.652 -21.445 1.00 77.19 174 ARG A O 1
ATOM 1247 N N . ARG A 1 175 ? 9.604 -5.181 -22.950 1.00 80.31 175 ARG A N 1
ATOM 1248 C CA . ARG A 1 175 ? 8.756 -6.265 -22.431 1.00 80.31 175 ARG A CA 1
ATOM 1249 C C . ARG A 1 175 ? 9.239 -6.779 -21.079 1.00 80.31 175 ARG A C 1
ATOM 1251 O O . ARG A 1 175 ? 8.404 -6.958 -20.206 1.00 80.31 175 ARG A O 1
ATOM 1258 N N . LEU A 1 176 ? 10.544 -6.974 -20.903 1.00 76.69 176 LEU A N 1
ATOM 1259 C CA . LEU A 1 176 ? 11.133 -7.368 -19.623 1.00 76.69 176 LEU A CA 1
ATOM 1260 C C . LEU A 1 176 ? 10.862 -6.310 -18.548 1.00 76.69 176 LEU A C 1
ATOM 1262 O O . LEU A 1 176 ? 10.435 -6.650 -17.453 1.00 76.69 176 LEU A O 1
ATOM 1266 N N . TRP A 1 177 ? 11.026 -5.029 -18.899 1.00 67.56 177 TRP A N 1
ATOM 1267 C CA . TRP A 1 177 ? 10.693 -3.899 -18.031 1.00 67.56 177 TRP A CA 1
ATOM 1268 C C . TRP A 1 177 ? 9.223 -3.900 -17.633 1.00 67.56 177 TRP A C 1
ATOM 1270 O O . TRP A 1 177 ? 8.939 -3.793 -16.450 1.00 67.56 177 TRP A O 1
ATOM 1280 N N . ARG A 1 178 ? 8.300 -4.067 -18.592 1.00 66.62 178 ARG A N 1
ATOM 1281 C CA . ARG A 1 178 ? 6.861 -4.138 -18.298 1.00 66.62 178 ARG A CA 1
ATOM 1282 C C . ARG A 1 178 ? 6.520 -5.315 -17.395 1.00 66.62 178 ARG A C 1
ATOM 1284 O O . ARG A 1 178 ? 5.868 -5.102 -16.388 1.00 66.62 178 ARG A O 1
ATOM 1291 N N . ALA A 1 179 ? 7.026 -6.508 -17.695 1.00 65.94 179 ALA A N 1
ATOM 1292 C CA . ALA A 1 179 ? 6.797 -7.691 -16.868 1.00 65.94 179 ALA A CA 1
ATOM 1293 C C . ALA A 1 179 ? 7.376 -7.538 -15.446 1.00 65.94 179 ALA A C 1
ATOM 1295 O O . ALA A 1 179 ? 6.796 -8.041 -14.489 1.00 65.94 179 ALA A O 1
ATOM 1296 N N . ALA A 1 180 ? 8.499 -6.827 -15.293 1.00 61.62 180 ALA A N 1
ATOM 1297 C CA . ALA A 1 180 ? 9.082 -6.528 -13.987 1.00 61.62 180 ALA A CA 1
ATOM 1298 C C . ALA A 1 180 ? 8.300 -5.440 -13.225 1.00 61.62 180 ALA A C 1
ATOM 1300 O O . ALA A 1 180 ? 8.116 -5.573 -12.020 1.00 61.62 180 ALA A O 1
ATOM 1301 N N . SER A 1 181 ? 7.805 -4.405 -13.917 1.00 56.28 181 SER A N 1
ATOM 1302 C CA . SER A 1 181 ? 6.983 -3.329 -13.335 1.00 56.28 181 SER A CA 1
ATOM 1303 C C . SER A 1 181 ? 5.517 -3.715 -13.117 1.00 56.28 181 SER A C 1
ATOM 1305 O O . SER A 1 181 ? 4.805 -3.037 -12.392 1.00 56.28 181 SER A O 1
ATOM 1307 N N . GLU A 1 182 ? 5.047 -4.791 -13.751 1.00 52.94 182 GLU A N 1
ATOM 1308 C CA . GLU A 1 182 ? 3.717 -5.381 -13.544 1.00 52.94 182 GLU A CA 1
ATOM 1309 C C . GLU A 1 182 ? 3.625 -6.176 -12.231 1.00 52.94 182 GLU A C 1
ATOM 1311 O O . GLU A 1 182 ? 2.566 -6.731 -11.920 1.00 52.94 182 GLU A O 1
ATOM 1316 N N . ARG A 1 183 ? 4.696 -6.213 -11.419 1.00 53.69 183 ARG A N 1
ATOM 1317 C CA . ARG A 1 183 ? 4.584 -6.602 -10.009 1.00 53.69 183 ARG A CA 1
ATOM 1318 C C . ARG A 1 183 ? 3.672 -5.590 -9.320 1.00 53.69 183 ARG A C 1
ATOM 1320 O O . ARG A 1 183 ? 4.072 -4.476 -9.006 1.00 53.69 183 ARG A O 1
ATOM 1327 N N . ARG A 1 184 ? 2.406 -5.992 -9.193 1.00 52.88 184 ARG A N 1
ATOM 1328 C CA . ARG A 1 184 ? 1.308 -5.212 -8.624 1.00 52.88 184 ARG A CA 1
ATOM 1329 C C . ARG A 1 184 ? 1.711 -4.633 -7.264 1.00 52.88 184 ARG A C 1
ATOM 1331 O O . ARG A 1 184 ? 2.378 -5.341 -6.511 1.00 52.88 184 ARG A O 1
ATOM 1338 N N . PRO A 1 185 ? 1.294 -3.398 -6.939 1.00 49.38 185 PRO A N 1
ATOM 1339 C CA . PRO A 1 185 ? 1.493 -2.840 -5.609 1.00 49.38 185 PRO A CA 1
ATOM 1340 C C . PRO A 1 185 ? 0.870 -3.795 -4.580 1.00 49.38 185 PRO A C 1
ATOM 1342 O O . PRO A 1 185 ? -0.318 -4.098 -4.664 1.00 49.38 185 PRO A O 1
ATOM 1345 N N . ALA A 1 186 ? 1.703 -4.307 -3.674 1.00 55.62 186 ALA A N 1
ATOM 1346 C CA . ALA A 1 186 ? 1.365 -5.224 -2.583 1.00 55.62 186 ALA A CA 1
ATOM 1347 C C . ALA A 1 186 ? 0.736 -6.582 -2.997 1.00 55.62 186 ALA A C 1
ATOM 1349 O O . ALA A 1 186 ? -0.456 -6.825 -2.768 1.00 55.62 186 ALA A O 1
ATOM 1350 N N . PRO A 1 187 ? 1.526 -7.527 -3.553 1.00 56.69 187 PRO A N 1
ATOM 1351 C CA . PRO A 1 187 ? 1.124 -8.929 -3.571 1.00 56.69 187 PRO A CA 1
ATOM 1352 C C . PRO A 1 187 ? 1.014 -9.404 -2.117 1.00 56.69 187 PRO A C 1
ATOM 1354 O O . PRO A 1 187 ? 2.025 -9.617 -1.464 1.00 56.69 187 PRO A O 1
ATOM 1357 N N . GLY A 1 188 ? -0.212 -9.493 -1.602 1.00 73.00 188 GLY A N 1
ATOM 1358 C CA . GLY A 1 188 ? -0.471 -9.795 -0.191 1.00 73.00 188 GLY A CA 1
ATOM 1359 C C . GLY A 1 188 ? -1.456 -8.847 0.488 1.00 73.00 188 GLY A C 1
ATOM 1360 O O . GLY A 1 188 ? -2.076 -9.259 1.458 1.00 73.00 188 GLY A O 1
ATOM 1361 N N . LEU A 1 189 ? -1.733 -7.658 -0.070 1.00 79.94 189 LEU A N 1
ATOM 1362 C CA . LEU A 1 189 ? -2.624 -6.680 0.579 1.00 79.94 189 LEU A CA 1
ATOM 1363 C C . LEU A 1 189 ? -3.996 -7.266 0.920 1.00 79.94 189 LEU A C 1
ATOM 1365 O O . LEU A 1 189 ? -4.528 -7.035 1.995 1.00 79.94 189 LEU A O 1
ATOM 1369 N N . ALA A 1 190 ? -4.580 -8.051 0.016 1.00 83.62 190 ALA A N 1
ATOM 1370 C CA . ALA A 1 190 ? -5.876 -8.668 0.265 1.00 83.62 190 ALA A CA 1
ATOM 1371 C C . ALA A 1 190 ? -5.827 -9.723 1.393 1.00 83.62 190 ALA A C 1
ATOM 1373 O O . ALA A 1 190 ? -6.812 -9.884 2.109 1.00 83.62 190 ALA A O 1
ATOM 1374 N N . LEU A 1 191 ? -4.691 -10.406 1.583 1.00 80.25 191 LEU A N 1
ATOM 1375 C CA . LEU A 1 191 ? -4.457 -11.298 2.723 1.00 80.25 191 LEU A CA 1
ATOM 1376 C C . LEU A 1 191 ? -4.207 -10.518 4.016 1.00 80.25 191 LEU A C 1
ATOM 1378 O O . LEU A 1 191 ? -4.750 -10.896 5.049 1.00 80.25 191 LEU A O 1
ATOM 1382 N N . ASP A 1 192 ? -3.452 -9.421 3.959 1.00 84.88 192 ASP A N 1
ATOM 1383 C CA . ASP A 1 192 ? -3.224 -8.539 5.107 1.00 84.88 192 ASP A CA 1
ATOM 1384 C C . ASP A 1 192 ? -4.546 -7.933 5.592 1.00 84.88 192 ASP A C 1
ATOM 1386 O O . ASP A 1 192 ? -4.858 -7.968 6.778 1.00 84.88 192 ASP A O 1
ATOM 1390 N N . LEU A 1 193 ? -5.378 -7.442 4.669 1.00 87.31 193 LEU A N 1
ATOM 1391 C CA . LEU A 1 193 ? -6.718 -6.933 4.965 1.00 87.31 193 LEU A CA 1
ATOM 1392 C C . LEU A 1 193 ? -7.622 -8.023 5.549 1.00 87.31 193 LEU A C 1
ATOM 1394 O O . LEU A 1 193 ? -8.398 -7.768 6.468 1.00 87.31 193 LEU A O 1
ATOM 1398 N N . LEU A 1 194 ? -7.521 -9.248 5.038 1.00 87.38 194 LEU A N 1
ATOM 1399 C CA . LEU A 1 194 ? -8.263 -10.384 5.568 1.00 87.38 194 LEU A CA 1
ATOM 1400 C C . LEU A 1 194 ? -7.799 -10.734 6.986 1.00 87.38 194 LEU A C 1
ATOM 1402 O O . LEU A 1 194 ? -8.634 -11.017 7.840 1.00 87.38 194 LEU A O 1
ATOM 1406 N N . GLU A 1 195 ? -6.498 -10.667 7.265 1.00 86.12 195 GLU A N 1
ATOM 1407 C CA . GLU A 1 195 ? -5.951 -10.826 8.612 1.00 86.12 195 GLU A CA 1
ATOM 1408 C C . GLU A 1 195 ? -6.452 -9.733 9.558 1.00 86.12 195 GLU A C 1
ATOM 1410 O O . GLU A 1 195 ? -6.892 -10.050 10.659 1.00 86.12 195 GLU A O 1
ATOM 1415 N N . VAL A 1 196 ? -6.465 -8.474 9.119 1.00 87.06 196 VAL A N 1
ATOM 1416 C CA . VAL A 1 196 ? -7.026 -7.347 9.880 1.00 87.06 196 VAL A CA 1
ATOM 1417 C C . VAL A 1 196 ? -8.500 -7.592 10.195 1.00 87.06 196 VAL A C 1
ATOM 1419 O O . VAL A 1 196 ? -8.918 -7.470 11.347 1.00 87.06 196 VAL A O 1
ATOM 1422 N N . ALA A 1 197 ? -9.286 -7.997 9.195 1.00 87.94 197 ALA A N 1
ATOM 1423 C CA . ALA A 1 197 ? -10.707 -8.272 9.364 1.00 87.94 197 ALA A CA 1
ATOM 1424 C C . ALA A 1 197 ? -10.958 -9.427 10.347 1.00 87.94 197 ALA A C 1
ATOM 1426 O O . ALA A 1 197 ? -11.801 -9.328 11.239 1.00 87.94 197 ALA A O 1
ATOM 1427 N N . LEU A 1 198 ? -10.209 -10.523 10.209 1.00 86.12 198 LEU A N 1
ATOM 1428 C CA . LEU A 1 198 ? -10.295 -11.680 11.099 1.00 86.12 198 LEU A CA 1
ATOM 1429 C C . LEU A 1 198 ? -9.808 -11.350 12.518 1.00 86.12 198 LEU A C 1
ATOM 1431 O O . LEU A 1 198 ? -10.410 -11.814 13.485 1.00 86.12 198 LEU A O 1
ATOM 1435 N N . GLY A 1 199 ? -8.767 -10.525 12.653 1.00 82.50 199 GLY A N 1
ATOM 1436 C CA . GLY A 1 199 ? -8.254 -10.025 13.930 1.00 82.50 199 GLY A CA 1
ATOM 1437 C C . GLY A 1 199 ? -9.259 -9.140 14.673 1.00 82.50 199 GLY A C 1
ATOM 1438 O O . GLY A 1 199 ? -9.305 -9.173 15.899 1.00 82.50 199 GLY A O 1
ATOM 1439 N N . GLY A 1 200 ? -10.129 -8.435 13.939 1.00 82.44 200 GLY A N 1
ATOM 1440 C CA . GLY A 1 200 ? -11.314 -7.750 14.476 1.00 82.44 200 GLY A CA 1
ATOM 1441 C C . GLY A 1 200 ? -12.464 -8.688 14.885 1.00 82.44 200 GLY A C 1
ATOM 1442 O O . GLY A 1 200 ? -13.486 -8.236 15.391 1.00 82.44 200 GLY A O 1
ATOM 1443 N N . GLY A 1 201 ? -12.322 -10.004 14.690 1.00 81.38 201 GLY A N 1
ATOM 1444 C CA . GLY A 1 201 ? -13.327 -11.008 15.060 1.00 81.38 201 GLY A CA 1
ATOM 1445 C C . GLY A 1 201 ? -14.382 -11.281 13.985 1.00 81.38 201 GLY A C 1
ATOM 1446 O O . GLY A 1 201 ? -15.396 -11.928 14.261 1.00 81.38 201 GLY A O 1
ATOM 1447 N N . ALA A 1 202 ? -14.174 -10.812 12.753 1.00 84.75 202 ALA A N 1
ATOM 1448 C CA . ALA A 1 202 ? -15.097 -11.058 11.654 1.00 84.75 202 ALA A CA 1
ATOM 1449 C C . ALA A 1 202 ? -15.170 -12.549 11.286 1.00 84.75 202 ALA A C 1
ATOM 1451 O O . ALA A 1 202 ? -14.162 -13.251 11.225 1.00 84.75 202 ALA A O 1
ATOM 1452 N N . ALA A 1 203 ? -16.367 -13.034 10.945 1.00 86.19 203 ALA A N 1
ATOM 1453 C CA . ALA A 1 203 ? -16.505 -14.362 10.350 1.00 86.19 203 ALA A CA 1
ATOM 1454 C C . ALA A 1 203 ? -15.807 -14.403 8.971 1.00 86.19 203 ALA A C 1
ATOM 1456 O O . ALA A 1 203 ? -15.960 -13.445 8.210 1.00 86.19 203 ALA A O 1
ATOM 1457 N N . PRO A 1 204 ? -15.139 -15.506 8.574 1.00 81.44 204 PRO A N 1
ATOM 1458 C CA . PRO A 1 204 ? -14.333 -15.556 7.347 1.00 81.44 204 PRO A CA 1
ATOM 1459 C C . PRO A 1 204 ? -15.058 -15.122 6.065 1.00 81.44 204 PRO A C 1
ATOM 1461 O O . PRO A 1 204 ? -14.492 -14.410 5.240 1.00 81.44 204 PRO A O 1
ATOM 1464 N N . ALA A 1 205 ? -16.332 -15.493 5.911 1.00 84.50 205 ALA A N 1
ATOM 1465 C CA . ALA A 1 205 ? -17.135 -15.094 4.754 1.00 84.50 205 ALA A CA 1
ATOM 1466 C C . ALA A 1 205 ? -17.418 -13.581 4.719 1.00 84.50 205 ALA A C 1
ATOM 1468 O O . ALA A 1 205 ? -17.391 -12.972 3.652 1.00 84.50 205 ALA A O 1
ATOM 1469 N N . ARG A 1 206 ? -17.656 -12.970 5.887 1.00 87.69 206 ARG A N 1
ATOM 1470 C CA . ARG A 1 206 ? -17.911 -11.530 6.018 1.00 87.69 206 ARG A CA 1
ATOM 1471 C C . ARG A 1 206 ? -16.619 -10.724 5.893 1.00 87.69 206 ARG A C 1
ATOM 1473 O O . ARG A 1 206 ? -16.611 -9.735 5.176 1.00 87.69 206 ARG A O 1
ATOM 1480 N N . ALA A 1 207 ? -15.529 -11.214 6.483 1.00 87.94 207 ALA A N 1
ATOM 1481 C CA . ALA A 1 207 ? -14.187 -10.668 6.307 1.00 87.94 207 ALA A CA 1
ATOM 1482 C C . ALA A 1 207 ? -13.815 -10.588 4.819 1.00 87.94 207 ALA A C 1
ATOM 1484 O O . ALA A 1 207 ? -13.466 -9.526 4.320 1.00 87.94 207 ALA A O 1
ATOM 1485 N N . ARG A 1 208 ? -13.994 -11.690 4.078 1.00 88.44 208 ARG A N 1
ATOM 1486 C CA . ARG A 1 208 ? -13.785 -11.725 2.625 1.00 88.44 208 ARG A CA 1
ATOM 1487 C C . ARG A 1 208 ? -14.617 -10.676 1.891 1.00 88.44 208 ARG A C 1
ATOM 1489 O O . ARG A 1 208 ? -14.102 -10.034 0.983 1.00 88.44 208 ARG A O 1
ATOM 1496 N N . GLN A 1 209 ? -15.895 -10.542 2.236 1.00 90.06 209 GLN A N 1
ATOM 1497 C CA . GLN A 1 209 ? -16.779 -9.591 1.571 1.00 90.06 209 GLN A CA 1
ATOM 1498 C C . GLN A 1 209 ? -16.317 -8.146 1.793 1.00 90.06 209 GLN A C 1
ATOM 1500 O O . GLN A 1 209 ? -16.112 -7.440 0.814 1.00 90.06 209 GLN A O 1
ATOM 1505 N N . TRP A 1 210 ? -16.022 -7.763 3.038 1.00 91.31 210 TRP A N 1
ATOM 1506 C CA . TRP A 1 210 ? -15.469 -6.442 3.358 1.00 91.31 210 TRP A CA 1
ATOM 1507 C C . TRP A 1 210 ? -14.167 -6.147 2.614 1.00 91.31 210 TRP A C 1
ATOM 1509 O O . TRP A 1 210 ? -13.996 -5.058 2.077 1.00 91.31 210 TRP A O 1
ATOM 1519 N N . VAL A 1 211 ? -13.263 -7.127 2.511 1.00 90.88 211 VAL A N 1
ATOM 1520 C CA . VAL A 1 211 ? -12.018 -6.966 1.743 1.00 90.88 211 VAL A CA 1
ATOM 1521 C C . VAL A 1 211 ? -12.299 -6.732 0.258 1.00 90.88 211 VAL A C 1
ATOM 1523 O O . VAL A 1 211 ? -11.704 -5.839 -0.341 1.00 90.88 211 VAL A O 1
ATOM 1526 N N . LEU A 1 212 ? -13.190 -7.514 -0.356 1.00 90.50 212 LEU A N 1
ATOM 1527 C CA . LEU A 1 212 ? -13.515 -7.358 -1.777 1.00 90.50 212 LEU A CA 1
ATOM 1528 C C . LEU A 1 212 ? -14.208 -6.026 -2.067 1.00 90.50 212 LEU A C 1
ATOM 1530 O O . LEU A 1 212 ? -13.857 -5.374 -3.051 1.00 90.50 212 LEU A O 1
ATOM 1534 N N . ASP A 1 213 ? -15.137 -5.616 -1.206 1.00 91.56 213 ASP A N 1
ATOM 1535 C CA . ASP A 1 213 ? -15.858 -4.351 -1.331 1.00 91.56 213 ASP A CA 1
ATOM 1536 C C . ASP A 1 213 ? -14.883 -3.169 -1.174 1.00 91.56 213 ASP A C 1
ATOM 1538 O O . ASP A 1 213 ? -14.822 -2.296 -2.043 1.00 91.56 213 ASP A O 1
ATOM 1542 N N . ALA A 1 214 ? -14.009 -3.203 -0.161 1.00 91.88 214 ALA A N 1
ATOM 1543 C CA . ALA A 1 214 ? -12.989 -2.177 0.058 1.00 91.88 214 ALA A CA 1
ATOM 1544 C C . ALA A 1 214 ? -11.987 -2.067 -1.106 1.00 91.88 214 ALA A C 1
ATOM 1546 O O . ALA A 1 214 ? -11.629 -0.961 -1.517 1.00 91.88 214 ALA A O 1
ATOM 1547 N N . LEU A 1 215 ? -11.536 -3.193 -1.673 1.00 90.75 215 LEU A N 1
ATOM 1548 C CA . LEU A 1 215 ? -10.637 -3.190 -2.834 1.00 90.75 215 LEU A CA 1
ATOM 1549 C C . LEU A 1 215 ? -11.334 -2.663 -4.094 1.00 90.75 215 LEU A C 1
ATOM 1551 O O . LEU A 1 215 ? -10.724 -1.911 -4.859 1.00 90.75 215 LEU A O 1
ATOM 1555 N N . ALA A 1 216 ? -12.606 -3.014 -4.300 1.00 89.75 216 ALA A N 1
ATOM 1556 C CA . ALA A 1 216 ? -13.399 -2.523 -5.421 1.00 89.75 216 ALA A CA 1
ATOM 1557 C C . ALA A 1 216 ? -13.610 -1.001 -5.342 1.00 89.75 216 ALA A C 1
ATOM 1559 O O . ALA A 1 216 ? -13.368 -0.299 -6.328 1.00 89.75 216 ALA A O 1
ATOM 1560 N N . GLU A 1 217 ? -13.979 -0.479 -4.168 1.00 90.12 217 GLU A N 1
ATOM 1561 C CA . GLU A 1 217 ? -14.111 0.962 -3.906 1.00 90.12 217 GLU A CA 1
ATOM 1562 C C . GLU A 1 217 ? -12.792 1.706 -4.134 1.00 90.12 217 GLU A C 1
ATOM 1564 O O . GLU A 1 217 ? -12.747 2.734 -4.818 1.00 90.12 217 GLU A O 1
ATOM 1569 N N . ALA A 1 218 ? -11.692 1.143 -3.630 1.00 87.88 218 ALA A N 1
ATOM 1570 C CA . ALA A 1 218 ? -10.355 1.689 -3.803 1.00 87.88 218 ALA A CA 1
ATOM 1571 C C . ALA A 1 218 ? -9.823 1.545 -5.243 1.00 87.88 218 ALA A C 1
ATOM 1573 O O . ALA A 1 218 ? -8.774 2.101 -5.563 1.00 87.88 218 ALA A O 1
ATOM 1574 N N . ARG A 1 219 ? -10.540 0.851 -6.141 1.00 87.44 219 ARG A N 1
ATOM 1575 C CA . ARG A 1 219 ? -10.117 0.524 -7.518 1.00 87.44 219 ARG A CA 1
ATOM 1576 C C . ARG A 1 219 ? -8.784 -0.227 -7.567 1.00 87.44 219 ARG A C 1
ATOM 1578 O O . ARG A 1 219 ? -7.991 -0.023 -8.489 1.00 87.44 219 ARG A O 1
ATOM 1585 N N . LEU A 1 220 ? -8.545 -1.080 -6.577 1.00 85.06 220 LEU A N 1
ATOM 1586 C CA . LEU A 1 220 ? -7.389 -1.963 -6.517 1.00 85.06 220 LEU A CA 1
ATOM 1587 C C . LEU A 1 220 ? -7.751 -3.342 -7.088 1.00 85.06 220 LEU A C 1
ATOM 1589 O O . LEU A 1 220 ? -8.875 -3.815 -6.911 1.00 85.06 220 LEU A O 1
ATOM 1593 N N . PRO A 1 221 ? -6.824 -4.004 -7.799 1.00 78.12 221 PRO A N 1
ATOM 1594 C CA . PRO A 1 221 ? -7.090 -5.317 -8.364 1.00 78.12 221 PRO A CA 1
ATOM 1595 C C . PRO A 1 221 ? -7.272 -6.353 -7.248 1.00 78.12 221 PRO A C 1
ATOM 1597 O O . PRO A 1 221 ? -6.368 -6.572 -6.446 1.00 78.12 221 PRO A O 1
ATOM 1600 N N . ALA A 1 222 ? -8.415 -7.036 -7.244 1.00 72.12 222 ALA A N 1
ATOM 1601 C CA . ALA A 1 222 ? -8.683 -8.165 -6.362 1.00 72.12 222 ALA A CA 1
ATOM 1602 C C . ALA A 1 222 ? -8.755 -9.464 -7.177 1.00 72.12 222 ALA A C 1
ATOM 1604 O O . ALA A 1 222 ? -9.614 -9.620 -8.045 1.00 72.12 222 ALA A O 1
ATOM 1605 N N . GLU A 1 223 ? -7.878 -10.426 -6.889 1.00 72.81 223 GLU A N 1
ATOM 1606 C CA . GLU A 1 223 ? -8.008 -11.787 -7.418 1.00 72.81 223 GLU A CA 1
ATOM 1607 C C . GLU A 1 223 ? -8.859 -12.620 -6.456 1.00 72.81 223 GLU A C 1
ATOM 1609 O O . GLU A 1 223 ? -8.345 -13.394 -5.653 1.00 72.81 223 GLU A O 1
ATOM 1614 N N . ALA A 1 224 ? -10.186 -12.457 -6.531 1.00 71.69 224 ALA A N 1
ATOM 1615 C CA . ALA A 1 224 ? -11.127 -13.144 -5.639 1.00 71.69 224 ALA A CA 1
ATOM 1616 C C . ALA A 1 224 ? -10.914 -14.671 -5.610 1.00 71.69 224 ALA A C 1
ATOM 1618 O O . ALA A 1 224 ? -10.950 -15.281 -4.546 1.00 71.69 224 ALA A O 1
ATOM 1619 N N . ALA A 1 225 ? -10.608 -15.268 -6.768 1.00 73.50 225 ALA A N 1
ATOM 1620 C CA . ALA A 1 225 ? -10.309 -16.693 -6.882 1.00 73.50 225 ALA A CA 1
ATOM 1621 C C . ALA A 1 225 ? -9.016 -17.106 -6.154 1.00 73.50 225 ALA A C 1
ATOM 1623 O O . ALA A 1 225 ? -8.936 -18.220 -5.639 1.00 73.50 225 ALA A O 1
ATOM 1624 N N . GLU A 1 226 ? -8.004 -16.235 -6.097 1.00 75.00 226 GLU A N 1
ATOM 1625 C CA . GLU A 1 226 ? -6.779 -16.502 -5.339 1.00 75.00 226 GLU A CA 1
ATOM 1626 C C . GLU A 1 226 ? -7.036 -16.407 -3.835 1.00 75.00 226 GLU A C 1
ATOM 1628 O O . GLU A 1 226 ? -6.629 -17.300 -3.091 1.00 75.00 226 GLU A O 1
ATOM 1633 N N . LEU A 1 227 ? -7.815 -15.408 -3.408 1.00 74.19 227 LEU A N 1
ATOM 1634 C CA . LEU A 1 227 ? -8.262 -15.285 -2.020 1.00 74.19 227 LEU A CA 1
ATOM 1635 C C . LEU A 1 227 ? -9.012 -16.540 -1.556 1.00 74.19 227 LEU A C 1
ATOM 1637 O O . LEU A 1 227 ? -8.743 -17.067 -0.478 1.00 74.19 227 LEU A O 1
ATOM 1641 N N . ASP A 1 228 ? -9.916 -17.049 -2.397 1.00 78.69 228 ASP A N 1
ATOM 1642 C CA . ASP A 1 228 ? -10.680 -18.271 -2.133 1.00 78.69 228 ASP A CA 1
ATOM 1643 C C . ASP A 1 228 ? -9.775 -19.498 -2.004 1.00 78.69 228 ASP A C 1
ATOM 1645 O O . ASP A 1 228 ? -9.955 -20.316 -1.097 1.00 78.69 228 ASP A O 1
ATOM 1649 N N . ARG A 1 229 ? -8.769 -19.626 -2.880 1.00 79.88 229 ARG A N 1
ATOM 1650 C CA . ARG A 1 229 ? -7.790 -20.721 -2.812 1.00 79.88 229 ARG A CA 1
ATOM 1651 C C . ARG A 1 229 ? -6.981 -20.679 -1.524 1.00 79.88 229 ARG A C 1
ATOM 1653 O O . ARG A 1 229 ? -6.799 -21.726 -0.899 1.00 79.88 229 ARG A O 1
ATOM 1660 N N . GLN A 1 230 ? -6.513 -19.500 -1.131 1.00 77.81 230 GLN A N 1
ATOM 1661 C CA . GLN A 1 230 ? -5.681 -19.316 0.055 1.00 77.81 230 GLN A CA 1
ATOM 1662 C C . GLN A 1 230 ? -6.484 -19.510 1.344 1.00 77.81 230 GLN A C 1
ATOM 1664 O O . GLN A 1 230 ? -6.027 -20.215 2.240 1.00 77.81 230 GLN A O 1
ATOM 1669 N N . LEU A 1 231 ? -7.722 -19.011 1.402 1.00 76.12 231 LEU A N 1
ATOM 1670 C CA . LEU A 1 231 ? -8.658 -19.298 2.493 1.00 76.12 231 LEU A CA 1
ATOM 1671 C C . LEU A 1 231 ? -8.943 -20.796 2.621 1.00 76.12 231 LEU A C 1
ATOM 1673 O O . LEU A 1 231 ? -8.850 -21.350 3.716 1.00 76.12 231 LEU A O 1
ATOM 1677 N N . ALA A 1 232 ? -9.238 -21.468 1.504 1.00 80.75 232 ALA A N 1
ATOM 1678 C CA . ALA A 1 232 ? -9.478 -22.907 1.493 1.00 80.75 232 ALA A CA 1
ATOM 1679 C C . ALA A 1 232 ? -8.225 -23.708 1.888 1.00 80.75 232 ALA A C 1
ATOM 1681 O O . ALA A 1 232 ? -8.331 -24.792 2.463 1.00 80.75 232 ALA A O 1
ATOM 1682 N N . PHE A 1 233 ? -7.030 -23.205 1.573 1.00 81.75 233 PHE A N 1
ATOM 1683 C CA . PHE A 1 233 ? -5.773 -23.783 2.034 1.00 81.75 233 PHE A CA 1
ATOM 1684 C C . PHE A 1 233 ? -5.594 -23.600 3.545 1.00 81.75 233 PHE A C 1
ATOM 1686 O O . PHE A 1 233 ? -5.396 -24.597 4.236 1.00 81.75 233 PHE A O 1
ATOM 1693 N N . ALA A 1 234 ? -5.744 -22.376 4.062 1.00 77.81 234 ALA A N 1
ATOM 1694 C CA . ALA A 1 234 ? -5.644 -22.057 5.487 1.00 77.81 234 ALA A CA 1
ATOM 1695 C C . ALA A 1 234 ? -6.595 -22.920 6.325 1.00 77.81 234 ALA A C 1
ATOM 1697 O O . ALA A 1 234 ? -6.184 -23.541 7.306 1.00 77.81 234 ALA A O 1
ATOM 1698 N N . SER A 1 235 ? -7.854 -23.032 5.882 1.00 78.38 235 SER A N 1
ATOM 1699 C CA . SER A 1 235 ? -8.879 -23.820 6.565 1.00 78.38 235 SER A CA 1
ATOM 1700 C C . SER A 1 235 ? -8.563 -25.315 6.571 1.00 78.38 235 SER A C 1
ATOM 1702 O O . SER A 1 235 ? -8.813 -25.983 7.568 1.00 78.38 235 SER A O 1
ATOM 1704 N N . ARG A 1 236 ? -8.006 -25.856 5.475 1.00 82.25 236 ARG A N 1
ATOM 1705 C CA . ARG A 1 236 ? -7.581 -27.267 5.413 1.00 82.25 236 ARG A CA 1
ATOM 1706 C C . ARG A 1 236 ? -6.334 -27.536 6.251 1.00 82.25 236 ARG A C 1
ATOM 1708 O O . ARG A 1 236 ? -6.215 -28.619 6.810 1.00 82.25 236 ARG A O 1
ATOM 1715 N N . ALA A 1 237 ? -5.407 -26.585 6.301 1.00 81.50 237 ALA A N 1
ATOM 1716 C CA . ALA A 1 237 ? -4.143 -26.722 7.014 1.00 81.50 237 ALA A CA 1
ATOM 1717 C C . ALA A 1 237 ? -4.260 -26.412 8.519 1.00 81.50 237 ALA A C 1
ATOM 1719 O O . ALA A 1 237 ? -3.339 -26.717 9.269 1.00 81.50 237 ALA A O 1
ATOM 1720 N N . GLY A 1 238 ? -5.369 -25.807 8.965 1.00 75.12 238 GLY A N 1
ATOM 1721 C CA . GLY A 1 238 ? -5.552 -25.371 10.353 1.00 75.12 238 GLY A CA 1
ATOM 1722 C C . GLY A 1 238 ? -4.631 -24.214 10.751 1.00 75.12 238 GLY A C 1
ATOM 1723 O O . GLY A 1 238 ? -4.382 -24.005 11.935 1.00 75.12 238 GLY A O 1
ATOM 1724 N N . ILE A 1 239 ? -4.098 -23.483 9.769 1.00 79.00 239 ILE A N 1
ATOM 1725 C CA . ILE A 1 239 ? -3.153 -22.385 9.982 1.00 79.00 239 ILE A CA 1
ATOM 1726 C C . ILE A 1 239 ? -3.953 -21.075 10.045 1.00 79.00 239 ILE A C 1
ATOM 1728 O O . ILE A 1 239 ? -4.820 -20.862 9.191 1.00 79.00 239 ILE A O 1
ATOM 1732 N N . PRO A 1 240 ? -3.693 -20.181 11.019 1.00 66.56 240 PRO A N 1
ATOM 1733 C CA . PRO A 1 240 ? -4.313 -18.862 11.035 1.00 66.56 240 PRO A CA 1
ATOM 1734 C C . PRO A 1 240 ? -3.975 -18.116 9.740 1.00 66.56 240 PRO A C 1
ATOM 1736 O O . PRO A 1 240 ? -2.820 -18.076 9.329 1.00 66.56 240 PRO A O 1
ATOM 1739 N N . VAL A 1 241 ? -4.983 -17.518 9.101 1.00 63.78 241 VAL A N 1
ATOM 1740 C CA . VAL A 1 241 ? -4.858 -16.865 7.782 1.00 63.78 241 VAL A CA 1
ATOM 1741 C C . VAL A 1 241 ? -3.749 -15.804 7.764 1.00 63.78 241 VAL A C 1
ATOM 1743 O O . VAL A 1 241 ? -3.049 -15.678 6.766 1.00 63.78 241 VAL A O 1
ATOM 1746 N N . GLY A 1 242 ? -3.505 -15.131 8.894 1.00 56.84 242 GLY A N 1
ATOM 1747 C CA . GLY A 1 242 ? -2.405 -14.172 9.042 1.00 56.84 242 GLY A CA 1
ATOM 1748 C C . GLY A 1 242 ? -0.990 -14.753 8.950 1.00 56.84 242 GLY A C 1
ATOM 1749 O O . GLY A 1 242 ? -0.032 -14.043 8.666 1.00 56.84 242 GLY A O 1
ATOM 1750 N N . ALA A 1 243 ? -0.821 -16.064 9.132 1.00 58.97 243 ALA A N 1
ATOM 1751 C CA . ALA A 1 243 ? 0.472 -16.716 8.932 1.00 58.97 243 ALA A CA 1
ATOM 1752 C C . ALA A 1 243 ? 0.781 -17.006 7.451 1.00 58.97 243 ALA A C 1
ATOM 1754 O O . ALA A 1 243 ? 1.905 -17.392 7.152 1.00 58.97 243 ALA A O 1
ATOM 1755 N N . LEU A 1 244 ? -0.181 -16.824 6.534 1.00 55.03 244 LEU A N 1
ATOM 1756 C CA . LEU A 1 244 ? 0.031 -16.950 5.083 1.00 55.03 244 LEU A CA 1
ATOM 1757 C C . LEU A 1 244 ? 0.447 -15.632 4.415 1.00 55.03 244 LEU A C 1
ATOM 1759 O O . LEU A 1 244 ? 0.809 -15.640 3.244 1.00 55.03 244 LEU A O 1
ATOM 1763 N N . ALA A 1 245 ? 0.356 -14.516 5.141 1.00 50.81 245 ALA A N 1
ATOM 1764 C CA . ALA A 1 245 ? 0.689 -13.180 4.656 1.00 50.81 245 ALA A CA 1
ATOM 1765 C C . ALA A 1 245 ? 2.156 -12.773 4.933 1.00 50.81 245 ALA A C 1
ATOM 1767 O O . ALA A 1 245 ? 2.523 -11.624 4.712 1.00 50.81 245 ALA A O 1
ATOM 1768 N N . ARG A 1 246 ? 2.981 -13.705 5.431 1.00 47.38 246 ARG A N 1
ATOM 1769 C CA . ARG A 1 246 ? 4.427 -13.560 5.670 1.00 47.38 246 ARG A CA 1
ATOM 1770 C C . ARG A 1 246 ? 5.207 -14.480 4.741 1.00 47.38 246 ARG A C 1
ATOM 1772 O O . ARG A 1 246 ? 6.299 -14.062 4.307 1.00 47.38 246 ARG A O 1
#

Foldseek 3Di:
DLVVLLVLLLVLLVLLLQQLVCVVVVDQNLRSLCVSCVVPCLDLSVQQNVVDRDGALVSLLVSLPPDDPSNLLLSLLVSLLRQLLVVLVFRSNVLSNVSSVLSNVVSVVSVVVVVVCVVVVVVVVVVVVVVVVVVVVCVVVVNPLVCPLVVDPVNVVVVVVVVVVVVVVVVVVVVVVCVVVPPFRDPQSLLSSLLRSVNSVDDSVVSLVSSVVSCVVSVHDDPSVVVVVLVVVCVVVVHRSNVVSD

pLDDT: mean 80.68, std 12.71, range [47.38, 98.06]

Sequence (246 aa):
MVTEAGASLDAHAELVERLAVLLEAGLAPGAAWRELSFDAPDSFAGLVAAGGAEVSADRVLAALGERPSAERDSLRALAAVWRVATEAGAPLAPTLARLAEVLRDLAHGERELETALAGPRATSRIVLALPPLGLLLGGVLGIDGFGALVGSGLGWGCLVVGMSLLGLAVRWNRRLWRAASERRPAPGLALDLLEVALGGGAAPARARQWVLDALAEARLPAEAAELDRQLAFASRAGIPVGALAR